Protein AF-A0A2H9TK31-F1 (afdb_monomer_lite)

Sequence (224 aa):
MESVCQNLHNPHINRIHFIESEARHVYNQLGPHCNVTLAQLGRKARFYSSRGLRSNVEWSDRLTAGSAFRFASRYLPGKTVILANLDIYFDATLRLLKSDQWLSVSAMYFLSRYESDERISIGTQCGPAYMGSHDSFVFVPPLPRALVERTNQLALGMPGMENRMIHDFRRAGIRILNPCKSIRSWHSHRSGVRHLVLPLANTNNQSGIVRPSKLIRNPTADDY

pLDDT: mean 85.3, std 13.17, range [49.12, 98.12]

Foldseek 3Di:
DVQVLQLLPQPLQQAEEAAEQCQVVVLVPCCVVSVHDNVSCVRHYHYHHCPVLAFPAPPDRFHWPLSVLVVCQVPPAQDWDKQFDPQKHWDNLSVVVVLAPQAALQEKEQEWAAEPDPVDPCRTCLDPPNDQDGRMMIHHDDHPNVLSVVRSNGGRPAAQSSFLSQLVSVVVNRHYEHQCVRTHMYGYPVPPDDDDHHHHDCPPVSGHDHHNDHRDNDDDPVND

Secondary structure (DSSP, 8-state):
-HHHHHHHH-TT---EEEEETTHHHHHHHHHHHHT--HHHHHHHEEEEEGGGS--S-TT--SPBHHHHHHHHHHH-TTS-EEEE-TTEEE-GGGGGGGG-SS-BTTEEEEEPEEE--TT-S--BSSSTT--S---EEEE-SPPPHHHHHHTTT-BTT-TTHHHHHHHHHHHTT-EEE--TTTS-EEE-TT--PPPP-PPPSS-TT--------PPPSS--GGG-

Radius of gyration: 16.98 Å; chains: 1; bounding box: 41×45×46 Å

Structure (mmCIF, N/CA/C/O backbone):
data_AF-A0A2H9TK31-F1
#
_entry.id   AF-A0A2H9TK31-F1
#
loop_
_atom_site.group_PDB
_atom_site.id
_atom_site.type_symbol
_atom_site.label_atom_id
_atom_site.label_alt_id
_atom_site.label_comp_id
_atom_site.label_asym_id
_atom_site.label_entity_id
_atom_site.label_seq_id
_atom_site.pdbx_PDB_ins_code
_atom_site.Cartn_x
_atom_site.Cartn_y
_atom_site.Cartn_z
_atom_site.occupancy
_atom_site.B_iso_or_equiv
_atom_site.auth_seq_id
_atom_site.auth_comp_id
_atom_site.auth_asym_id
_atom_site.auth_atom_id
_atom_site.pdbx_PDB_model_num
ATOM 1 N N . MET A 1 1 ? 12.929 5.064 -10.114 1.00 76.81 1 MET A N 1
ATOM 2 C CA . MET A 1 1 ? 12.382 4.257 -11.229 1.00 76.81 1 MET A CA 1
ATOM 3 C C . MET A 1 1 ? 12.620 2.763 -11.035 1.00 76.81 1 MET A C 1
ATOM 5 O O . MET A 1 1 ? 11.715 1.996 -11.327 1.00 76.81 1 MET A O 1
ATOM 9 N N . GLU A 1 2 ? 13.760 2.336 -10.484 1.00 84.62 2 GLU A N 1
ATOM 10 C CA . GLU A 1 2 ? 14.053 0.916 -10.211 1.00 84.62 2 GLU A CA 1
ATOM 11 C C . GLU A 1 2 ? 12.947 0.180 -9.430 1.00 84.62 2 GLU A C 1
ATOM 13 O O . GLU A 1 2 ? 12.459 -0.849 -9.897 1.00 84.62 2 GLU A O 1
ATOM 18 N N . SER A 1 3 ? 12.458 0.742 -8.318 1.00 89.75 3 SER A N 1
ATOM 19 C CA . SER A 1 3 ? 11.357 0.151 -7.536 1.00 89.75 3 SER A CA 1
ATOM 20 C C . SER A 1 3 ? 10.078 -0.054 -8.355 1.00 89.75 3 SER A C 1
ATOM 22 O O . SER A 1 3 ? 9.402 -1.080 -8.250 1.00 89.75 3 SER A O 1
ATOM 24 N N . VAL A 1 4 ? 9.770 0.890 -9.247 1.00 90.06 4 VAL A N 1
ATOM 25 C CA . VAL A 1 4 ? 8.636 0.772 -10.168 1.00 90.06 4 VAL A CA 1
ATOM 26 C C . VAL A 1 4 ? 8.847 -0.388 -11.140 1.00 90.06 4 VAL A C 1
ATOM 28 O O . VAL A 1 4 ? 7.922 -1.173 -11.355 1.00 90.06 4 VAL A O 1
ATOM 31 N N . CYS A 1 5 ? 10.055 -0.546 -11.686 1.00 91.62 5 CYS A N 1
ATOM 32 C CA . CYS A 1 5 ? 10.379 -1.672 -12.557 1.00 91.62 5 CYS A CA 1
ATOM 33 C C . CYS A 1 5 ? 10.245 -3.014 -11.831 1.00 91.62 5 CYS A C 1
ATOM 35 O O . CYS A 1 5 ? 9.654 -3.940 -12.384 1.00 91.62 5 CYS A O 1
ATOM 37 N N . GLN A 1 6 ? 10.708 -3.118 -10.583 1.00 93.88 6 GLN A N 1
ATOM 38 C CA . GLN A 1 6 ? 10.533 -4.326 -9.766 1.00 93.88 6 GLN A CA 1
ATOM 39 C C . GLN A 1 6 ? 9.044 -4.681 -9.611 1.00 93.88 6 GLN A C 1
ATOM 41 O O . GLN A 1 6 ? 8.621 -5.805 -9.895 1.00 93.88 6 GLN A O 1
ATOM 46 N N . ASN A 1 7 ? 8.203 -3.697 -9.279 1.00 95.19 7 ASN A N 1
ATOM 47 C CA . ASN A 1 7 ? 6.757 -3.902 -9.162 1.00 95.19 7 ASN A CA 1
ATOM 48 C C . ASN A 1 7 ? 6.092 -4.261 -10.508 1.00 95.19 7 ASN A C 1
ATOM 50 O O . ASN A 1 7 ? 5.172 -5.086 -10.553 1.00 95.19 7 ASN A O 1
ATOM 54 N N . LEU A 1 8 ? 6.569 -3.702 -11.627 1.00 94.38 8 LEU A N 1
ATOM 55 C CA . LEU A 1 8 ? 6.114 -4.061 -12.975 1.00 94.38 8 LEU A CA 1
ATOM 56 C C . LEU A 1 8 ? 6.471 -5.502 -13.364 1.00 94.38 8 LEU A C 1
ATOM 58 O O . LEU A 1 8 ? 5.754 -6.092 -14.171 1.00 94.38 8 LEU A O 1
ATOM 62 N N . HIS A 1 9 ? 7.471 -6.133 -12.752 1.00 94.56 9 HIS A N 1
ATOM 63 C CA . HIS A 1 9 ? 7.774 -7.554 -12.979 1.00 94.56 9 HIS A CA 1
ATOM 64 C C . HIS A 1 9 ? 7.156 -8.482 -11.935 1.00 94.56 9 HIS A C 1
ATOM 66 O O . HIS A 1 9 ? 6.926 -9.651 -12.232 1.00 94.56 9 HIS A O 1
ATOM 72 N N . ASN A 1 10 ? 6.787 -7.976 -10.754 1.00 96.12 10 ASN A N 1
ATOM 73 C CA . ASN A 1 10 ? 6.252 -8.811 -9.680 1.00 96.12 10 ASN A CA 1
ATOM 74 C C . ASN A 1 10 ? 4.945 -9.529 -10.110 1.00 96.12 10 ASN A C 1
ATOM 76 O O . ASN A 1 10 ? 3.946 -8.852 -10.389 1.00 96.12 10 ASN A O 1
ATOM 80 N N . PRO A 1 11 ? 4.902 -10.876 -10.162 1.00 96.00 11 PRO A N 1
ATOM 81 C CA . PRO A 1 11 ? 3.741 -11.636 -10.644 1.00 96.00 11 PRO A CA 1
ATOM 82 C C . PRO A 1 11 ? 2.560 -11.635 -9.661 1.00 96.00 11 PRO A C 1
ATOM 84 O O . PRO A 1 11 ? 1.465 -12.095 -9.988 1.00 96.00 11 PRO A O 1
ATOM 87 N N . HIS A 1 12 ? 2.763 -11.132 -8.444 1.00 96.56 12 HIS A N 1
ATOM 88 C CA . HIS A 1 12 ? 1.728 -10.991 -7.425 1.00 96.56 12 HIS A CA 1
ATOM 89 C C . HIS A 1 12 ? 1.063 -9.608 -7.443 1.00 96.56 12 HIS A C 1
ATOM 91 O O . HIS A 1 12 ? 0.121 -9.390 -6.687 1.00 96.56 12 HIS A O 1
ATOM 97 N N . ILE A 1 13 ? 1.504 -8.705 -8.327 1.00 96.56 13 ILE A N 1
ATOM 98 C CA . ILE A 1 13 ? 0.859 -7.415 -8.585 1.00 96.56 13 ILE A CA 1
ATOM 99 C C . ILE A 1 13 ? 0.089 -7.505 -9.902 1.00 96.56 13 ILE A C 1
ATOM 101 O O . ILE A 1 13 ? 0.674 -7.563 -10.984 1.00 96.56 13 ILE A O 1
ATOM 105 N N . ASN A 1 14 ? -1.241 -7.484 -9.815 1.00 95.69 14 ASN A N 1
ATOM 106 C CA . ASN A 1 14 ? -2.110 -7.541 -10.991 1.00 95.69 14 ASN A CA 1
ATOM 107 C C . ASN A 1 14 ? -2.075 -6.238 -11.798 1.00 95.69 14 ASN A C 1
ATOM 109 O O . ASN A 1 14 ? -2.091 -6.270 -13.030 1.00 95.69 14 ASN A O 1
ATOM 113 N N . ARG A 1 15 ? -2.077 -5.089 -11.111 1.00 96.06 15 ARG A N 1
ATOM 114 C CA . ARG A 1 15 ? -2.129 -3.767 -11.737 1.00 96.06 15 ARG A CA 1
ATOM 115 C C . ARG A 1 15 ? -1.550 -2.687 -10.825 1.00 96.06 15 ARG A C 1
ATOM 117 O O . ARG A 1 15 ? -1.751 -2.732 -9.618 1.00 96.06 15 ARG A O 1
ATOM 124 N N . ILE A 1 16 ? -0.882 -1.707 -11.423 1.00 95.06 16 ILE A N 1
ATOM 125 C CA . ILE A 1 16 ? -0.344 -0.502 -10.792 1.00 95.06 16 ILE A CA 1
ATOM 126 C C . ILE A 1 16 ? -1.134 0.700 -11.311 1.00 95.06 16 ILE A C 1
ATOM 128 O O . ILE A 1 16 ? -1.350 0.845 -12.516 1.00 95.06 16 ILE A O 1
ATOM 132 N N . HIS A 1 17 ? -1.579 1.557 -10.400 1.00 93.81 17 HIS A N 1
ATOM 133 C CA . HIS A 1 17 ? -2.290 2.788 -10.723 1.00 93.81 17 HIS A CA 1
ATOM 134 C C . HIS A 1 17 ? -1.390 3.967 -10.348 1.00 93.81 17 HIS A C 1
ATOM 136 O O . HIS A 1 17 ? -1.226 4.265 -9.171 1.00 93.81 17 HIS A O 1
ATOM 142 N N . PHE A 1 18 ? -0.790 4.615 -11.345 1.00 89.38 18 PHE A N 1
ATOM 143 C CA . PHE A 1 18 ? -0.006 5.831 -11.155 1.00 89.38 18 PHE A CA 1
ATOM 144 C C . PHE A 1 18 ? -0.953 7.023 -11.092 1.00 89.38 18 PHE A C 1
ATOM 146 O O . PHE A 1 18 ? -1.708 7.263 -12.037 1.00 89.38 18 PHE A O 1
ATOM 153 N N . ILE A 1 19 ? -0.921 7.754 -9.982 1.00 86.50 19 ILE A N 1
ATOM 154 C CA . ILE A 1 19 ? -1.745 8.940 -9.755 1.00 86.50 19 ILE A CA 1
ATOM 155 C C . ILE A 1 19 ? -0.792 10.124 -9.618 1.00 86.50 19 ILE A C 1
ATOM 157 O O . ILE A 1 19 ? -0.299 10.403 -8.533 1.00 86.50 19 ILE A O 1
ATOM 161 N N . GLU A 1 20 ? -0.512 10.789 -10.734 1.00 74.75 20 GLU A N 1
ATOM 162 C CA . GLU A 1 20 ? 0.535 11.811 -10.830 1.00 74.75 20 GLU A CA 1
ATOM 163 C C . GLU A 1 20 ? 0.055 13.019 -11.629 1.00 74.75 20 GLU A C 1
ATOM 165 O O . GLU A 1 20 ? -0.832 12.907 -12.477 1.00 74.75 20 GLU A O 1
ATOM 170 N N . SER A 1 21 ? 0.641 14.191 -11.390 1.00 62.94 21 SER A N 1
ATOM 171 C CA . SER A 1 21 ? 0.293 15.403 -12.147 1.00 62.94 21 SER A CA 1
ATOM 172 C C . SER A 1 21 ? 0.637 15.258 -13.635 1.00 62.94 21 SER A C 1
ATOM 174 O O . SER A 1 21 ? -0.172 15.643 -14.480 1.00 62.94 21 SER A O 1
ATOM 176 N N . GLU A 1 22 ? 1.770 14.613 -13.937 1.00 67.75 22 GLU A N 1
ATOM 177 C CA . GLU A 1 22 ? 2.346 14.443 -15.280 1.00 67.75 22 GLU A CA 1
ATOM 178 C C . GLU A 1 22 ? 2.430 12.964 -15.706 1.00 67.75 22 GLU A C 1
ATOM 180 O O . GLU A 1 22 ? 3.448 12.462 -16.186 1.00 67.75 22 GLU A O 1
ATOM 185 N N . ALA A 1 23 ? 1.329 12.229 -15.539 1.00 66.12 23 ALA A N 1
ATOM 186 C CA . ALA A 1 23 ? 1.297 10.775 -15.717 1.00 66.12 23 ALA A CA 1
ATOM 187 C C . ALA A 1 23 ? 1.731 10.282 -17.125 1.00 66.12 23 ALA A C 1
ATOM 189 O O . ALA A 1 23 ? 2.256 9.176 -17.260 1.00 66.12 23 ALA A O 1
ATOM 190 N N . ARG A 1 24 ? 1.576 11.105 -18.177 1.00 67.56 24 ARG A N 1
ATOM 191 C CA . ARG A 1 24 ? 2.056 10.791 -19.542 1.00 67.56 24 ARG A CA 1
ATOM 192 C C . ARG A 1 24 ? 3.583 10.757 -19.649 1.00 67.56 24 ARG A C 1
ATOM 194 O O . ARG A 1 24 ? 4.112 9.937 -20.394 1.00 67.56 24 ARG A O 1
ATOM 201 N N . HIS A 1 25 ? 4.285 11.616 -18.911 1.00 70.44 25 HIS A N 1
ATOM 202 C CA . HIS A 1 25 ? 5.746 11.662 -18.931 1.00 70.44 25 HIS A CA 1
ATOM 203 C C . HIS A 1 25 ? 6.342 10.375 -18.347 1.00 70.44 25 HIS A C 1
ATOM 205 O O . HIS A 1 25 ? 7.218 9.758 -18.950 1.00 70.44 25 HIS A O 1
ATOM 211 N N . VAL A 1 26 ? 5.776 9.914 -17.226 1.00 70.50 26 VAL A N 1
ATOM 212 C CA . VAL A 1 26 ? 6.168 8.662 -16.565 1.00 70.50 26 VAL A CA 1
ATOM 213 C C . VAL A 1 26 ? 5.943 7.459 -17.489 1.00 70.50 26 VAL A C 1
ATOM 215 O O . VAL A 1 26 ? 6.827 6.616 -17.625 1.00 70.50 26 VAL A O 1
ATOM 218 N N . TYR A 1 27 ? 4.800 7.396 -18.183 1.00 72.94 27 TYR A N 1
ATOM 219 C CA . TYR A 1 27 ? 4.480 6.302 -19.111 1.00 72.94 27 TYR A CA 1
ATOM 220 C C . TYR A 1 27 ? 5.548 6.102 -20.196 1.00 72.94 27 TYR A C 1
ATOM 222 O O . TYR A 1 27 ? 6.001 4.978 -20.414 1.00 72.94 27 TYR A O 1
ATOM 230 N N . ASN A 1 28 ? 5.982 7.190 -20.838 1.00 75.38 28 ASN A N 1
ATOM 231 C CA . ASN A 1 28 ? 6.927 7.125 -21.955 1.00 75.38 28 ASN A CA 1
ATOM 232 C C . ASN A 1 28 ? 8.337 6.696 -21.524 1.00 75.38 28 ASN A C 1
ATOM 234 O O . ASN A 1 28 ? 9.065 6.104 -22.316 1.00 75.38 28 ASN A O 1
ATOM 238 N N . GLN A 1 29 ? 8.719 6.962 -20.274 1.00 79.38 29 GLN A N 1
ATOM 239 C CA . GLN A 1 29 ? 10.034 6.590 -19.748 1.00 79.38 29 GLN A CA 1
ATOM 240 C C . GLN A 1 29 ? 10.074 5.168 -19.181 1.00 79.38 29 GLN A C 1
ATOM 242 O O . GLN A 1 29 ? 11.122 4.525 -19.217 1.00 79.38 29 GLN A O 1
ATOM 247 N N . LEU A 1 30 ? 8.949 4.656 -18.669 1.00 82.31 30 LEU A N 1
ATOM 248 C CA . LEU A 1 30 ? 8.914 3.356 -17.994 1.00 82.31 30 LEU A CA 1
ATOM 249 C C . LEU A 1 30 ? 9.192 2.174 -18.924 1.00 82.31 30 LEU A C 1
ATOM 251 O O . LEU A 1 30 ? 9.879 1.248 -18.507 1.00 82.31 30 LEU A O 1
ATOM 255 N N . GLY A 1 31 ? 8.675 2.186 -20.156 1.00 81.56 31 GLY A N 1
ATOM 256 C CA . GLY A 1 31 ? 8.853 1.073 -21.098 1.00 81.56 31 GLY A CA 1
ATOM 257 C C . GLY A 1 31 ? 10.331 0.741 -21.348 1.00 81.56 31 GLY A C 1
ATOM 258 O O . GLY A 1 31 ? 10.775 -0.345 -20.967 1.00 81.56 31 GLY A O 1
ATOM 259 N N . PRO A 1 32 ? 11.112 1.688 -21.906 1.00 81.69 32 PRO A N 1
ATOM 260 C CA . PRO A 1 32 ? 12.542 1.497 -22.144 1.00 81.69 32 PRO A CA 1
ATOM 261 C C . PRO A 1 32 ? 13.334 1.235 -20.859 1.00 81.69 32 PRO A C 1
ATOM 263 O O . PRO A 1 32 ? 14.190 0.358 -20.836 1.00 81.69 32 PRO A O 1
ATOM 266 N N . HIS A 1 33 ? 13.032 1.958 -19.775 1.00 86.12 33 HIS A N 1
ATOM 267 C CA . HIS A 1 33 ? 13.807 1.860 -18.536 1.00 86.12 33 HIS A CA 1
ATOM 268 C C . HIS A 1 33 ? 13.593 0.537 -17.794 1.00 86.12 33 HIS A C 1
ATOM 270 O O . HIS A 1 33 ? 14.521 0.001 -17.198 1.00 86.12 33 HIS A O 1
ATOM 276 N N . CYS A 1 34 ? 12.374 0.000 -17.834 1.00 88.69 34 CYS A N 1
ATOM 277 C CA . CYS A 1 34 ? 12.040 -1.256 -17.179 1.00 88.69 34 CYS A CA 1
ATOM 278 C C . CYS A 1 34 ? 12.131 -2.461 -18.117 1.00 88.69 34 CYS A C 1
ATOM 280 O O . CYS A 1 34 ? 11.780 -3.551 -17.692 1.00 88.69 34 CYS A O 1
ATOM 282 N N . ASN A 1 35 ? 12.558 -2.301 -19.373 1.00 90.75 35 ASN A N 1
ATOM 283 C CA . ASN A 1 35 ? 12.558 -3.385 -20.359 1.00 90.75 35 ASN A CA 1
ATOM 284 C C . ASN A 1 35 ? 11.178 -4.076 -20.490 1.00 90.75 35 ASN A C 1
ATOM 286 O O . ASN A 1 35 ? 11.070 -5.301 -20.548 1.00 90.75 35 ASN A O 1
ATOM 290 N N . VAL A 1 36 ? 10.101 -3.280 -20.505 1.00 88.81 36 VAL A N 1
ATOM 291 C CA . VAL A 1 36 ? 8.727 -3.763 -20.716 1.00 88.81 36 VAL A CA 1
ATOM 292 C C . VAL A 1 36 ? 8.153 -3.178 -22.000 1.00 88.81 36 VAL A C 1
ATOM 294 O O . VAL A 1 36 ? 8.257 -1.982 -22.269 1.00 88.81 36 VAL A O 1
ATOM 297 N N . THR A 1 37 ? 7.491 -4.013 -22.797 1.00 89.00 37 THR A N 1
ATOM 298 C CA . THR A 1 37 ? 6.786 -3.550 -24.000 1.00 89.00 37 THR A CA 1
ATOM 299 C C . THR A 1 37 ? 5.612 -2.641 -23.629 1.00 89.00 37 THR A C 1
ATOM 301 O O . THR A 1 37 ? 4.999 -2.796 -22.569 1.00 89.00 37 THR A O 1
ATOM 304 N N . LEU A 1 38 ? 5.212 -1.745 -24.539 1.00 85.38 38 LEU A N 1
ATOM 305 C CA . LEU A 1 38 ? 4.012 -0.916 -24.352 1.00 85.38 38 LEU A CA 1
ATOM 306 C C . LEU A 1 38 ? 2.752 -1.763 -24.116 1.00 85.38 38 LEU A C 1
ATOM 308 O O . LEU A 1 38 ? 1.895 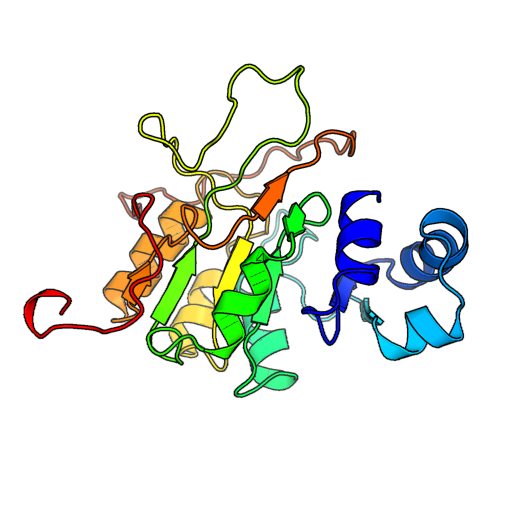-1.382 -23.325 1.00 85.38 38 LEU A O 1
ATOM 312 N N . ALA A 1 39 ? 2.655 -2.947 -24.730 1.00 87.56 39 ALA A N 1
ATOM 313 C CA . ALA A 1 39 ? 1.551 -3.878 -24.506 1.00 87.56 39 ALA A CA 1
ATOM 314 C C . ALA A 1 39 ? 1.571 -4.501 -23.095 1.00 87.56 39 ALA A C 1
ATOM 316 O O . ALA A 1 39 ? 0.524 -4.670 -22.466 1.00 87.56 39 ALA A O 1
ATOM 317 N N . GLN A 1 40 ? 2.745 -4.850 -22.557 1.00 88.25 40 GLN A N 1
ATOM 318 C CA . GLN A 1 40 ? 2.876 -5.300 -21.163 1.00 88.25 40 GLN A CA 1
ATOM 319 C C . GLN A 1 40 ? 2.548 -4.166 -20.187 1.00 88.25 40 GLN A C 1
ATOM 321 O O . GLN A 1 40 ? 1.740 -4.361 -19.274 1.00 88.25 40 GLN A O 1
ATOM 326 N N . LEU A 1 41 ? 3.089 -2.969 -20.426 1.00 89.38 41 LEU A N 1
ATOM 327 C CA . LEU A 1 41 ? 2.812 -1.782 -19.622 1.00 89.38 41 LEU A CA 1
ATOM 328 C C . LEU A 1 41 ? 1.316 -1.435 -19.652 1.00 89.38 41 LEU A C 1
ATOM 330 O O . LEU A 1 41 ? 0.703 -1.257 -18.606 1.00 89.38 41 LEU A O 1
ATOM 334 N N . GLY A 1 42 ? 0.686 -1.465 -20.826 1.00 88.12 42 GLY A N 1
ATOM 335 C CA . GLY A 1 42 ? -0.747 -1.246 -21.018 1.00 88.12 42 GLY A CA 1
ATOM 336 C C . GLY A 1 42 ? -1.649 -2.324 -20.406 1.00 88.12 42 GLY A C 1
ATOM 337 O O . GLY A 1 42 ? -2.841 -2.086 -20.221 1.00 88.12 42 GLY A O 1
ATOM 338 N N . ARG A 1 43 ? -1.133 -3.495 -20.020 1.00 90.56 43 ARG A N 1
ATOM 339 C CA . ARG A 1 43 ? -1.892 -4.484 -19.228 1.00 90.56 43 ARG A CA 1
ATOM 340 C C . ARG A 1 43 ? -1.752 -4.248 -17.727 1.00 90.56 43 ARG A C 1
ATOM 342 O O . ARG A 1 43 ? -2.736 -4.383 -16.992 1.00 90.56 43 ARG A O 1
ATOM 349 N N . LYS A 1 44 ? -0.549 -3.871 -17.290 1.00 93.31 44 LYS A N 1
ATOM 350 C CA . LYS A 1 44 ? -0.173 -3.821 -15.875 1.00 93.31 44 LYS A CA 1
ATOM 351 C C . LYS A 1 44 ? -0.252 -2.434 -15.246 1.00 93.31 44 LYS A C 1
ATOM 353 O O . LYS A 1 44 ? -0.345 -2.352 -14.032 1.00 93.31 44 LYS A O 1
ATOM 358 N N . ALA A 1 45 ? -0.269 -1.356 -16.019 1.00 92.69 45 ALA A N 1
ATOM 359 C CA . ALA A 1 45 ? -0.255 0.005 -15.501 1.00 92.69 45 ALA A CA 1
ATOM 360 C C . ALA A 1 45 ? -1.419 0.849 -16.033 1.00 92.69 45 ALA A C 1
ATOM 362 O O . ALA A 1 45 ? -1.841 0.734 -17.186 1.00 92.69 45 ALA A O 1
ATOM 363 N N . ARG A 1 46 ? -1.956 1.718 -15.180 1.00 91.12 46 ARG A N 1
ATOM 364 C CA . ARG A 1 46 ? -2.921 2.763 -15.533 1.00 91.12 46 ARG A CA 1
ATOM 365 C C . ARG A 1 46 ? -2.428 4.090 -14.976 1.00 91.12 46 ARG A C 1
ATOM 367 O O . ARG A 1 46 ? -1.864 4.122 -13.889 1.00 91.12 46 ARG A O 1
ATOM 374 N N . PHE A 1 47 ? -2.648 5.157 -15.729 1.00 87.62 47 PHE A N 1
ATOM 375 C CA . PHE A 1 47 ? -2.108 6.482 -15.454 1.00 87.62 47 PHE A CA 1
ATOM 376 C C . PHE A 1 47 ? -3.268 7.454 -15.307 1.00 87.62 47 PHE A C 1
ATOM 378 O O . PHE A 1 47 ? -4.127 7.533 -16.185 1.00 87.62 47 PHE A O 1
ATOM 385 N N . TYR A 1 48 ? -3.296 8.171 -14.192 1.00 84.50 48 TYR A N 1
ATOM 386 C CA . TYR A 1 48 ? -4.346 9.114 -13.843 1.00 84.50 48 TYR A CA 1
ATOM 387 C C . TYR A 1 48 ? -3.711 10.448 -13.494 1.00 84.50 48 TYR A C 1
ATOM 389 O O . TYR A 1 48 ? -2.702 10.492 -12.792 1.00 84.50 48 TYR A O 1
ATOM 397 N N . SER A 1 49 ? -4.324 11.532 -13.967 1.00 78.12 49 SER A N 1
ATOM 398 C CA . SER A 1 49 ? -3.923 12.865 -13.537 1.00 78.12 49 SER A CA 1
ATOM 399 C C . SER A 1 49 ? -4.384 13.108 -12.103 1.00 78.12 49 SER A C 1
ATOM 401 O O . SER A 1 49 ? -5.561 12.920 -11.787 1.00 78.12 49 SER A O 1
ATOM 403 N N . SER A 1 50 ? -3.484 13.588 -11.248 1.00 72.06 50 SER A N 1
ATOM 404 C CA . SER A 1 50 ? -3.837 14.020 -9.893 1.00 72.06 50 SER A CA 1
ATOM 405 C C . SER A 1 50 ? -4.608 15.348 -9.860 1.00 72.06 50 SER A C 1
ATOM 407 O O . SER A 1 50 ? -5.150 15.694 -8.813 1.00 72.06 50 SER A O 1
ATOM 409 N N . ARG A 1 51 ? -4.725 16.080 -10.986 1.00 65.31 51 ARG A N 1
ATOM 410 C CA . ARG A 1 51 ? -5.343 17.424 -11.057 1.00 65.31 51 ARG A CA 1
ATOM 411 C C . ARG A 1 51 ? -6.812 17.477 -10.588 1.00 65.31 51 ARG A C 1
ATOM 413 O O . ARG A 1 51 ? -7.251 18.539 -10.175 1.00 65.31 51 ARG A O 1
ATOM 420 N N . GLY A 1 52 ? -7.539 16.351 -10.567 1.00 57.56 52 GLY A N 1
ATOM 421 C CA . GLY A 1 52 ? -8.908 16.237 -10.019 1.00 57.56 52 GLY A CA 1
ATOM 422 C C . GLY A 1 52 ? -9.024 15.505 -8.670 1.00 57.56 52 GLY A C 1
ATOM 423 O O . GLY A 1 52 ? -10.128 15.254 -8.197 1.00 57.56 52 GLY A O 1
ATOM 424 N N . LEU A 1 53 ? -7.895 15.120 -8.071 1.00 57.78 53 LEU A N 1
ATOM 425 C CA . LEU A 1 53 ? -7.792 14.407 -6.790 1.00 57.78 53 LEU A CA 1
ATOM 426 C C . LEU A 1 53 ? -7.036 15.251 -5.750 1.00 57.78 53 LEU A C 1
ATOM 428 O O . LEU A 1 53 ? -6.486 14.713 -4.789 1.00 57.78 53 LEU A O 1
ATOM 432 N N . ARG A 1 54 ? -6.940 16.566 -5.966 1.00 56.56 54 ARG A N 1
ATOM 433 C CA . ARG A 1 54 ? -6.119 17.457 -5.145 1.00 56.56 54 ARG A CA 1
ATOM 434 C C . ARG A 1 54 ? -6.702 17.653 -3.748 1.00 56.56 54 ARG A C 1
ATOM 436 O O . ARG A 1 54 ? -7.905 17.531 -3.520 1.00 56.56 54 ARG A O 1
ATOM 443 N N . SER A 1 55 ? -5.785 17.898 -2.823 1.00 52.12 55 SER A N 1
ATOM 444 C CA . SER A 1 55 ? -6.048 18.247 -1.436 1.00 52.12 55 SER A CA 1
ATOM 445 C C . SER A 1 55 ? -6.821 19.575 -1.355 1.00 52.12 55 SER A C 1
ATOM 447 O O . SER A 1 55 ? -6.670 20.430 -2.223 1.00 52.12 55 SER A O 1
ATOM 449 N N . ASN A 1 56 ? -7.589 19.786 -0.284 1.00 50.97 56 ASN A N 1
ATOM 450 C CA . ASN A 1 56 ? -7.967 21.144 0.146 1.00 50.97 56 ASN A CA 1
ATOM 451 C C . ASN A 1 56 ? -6.847 21.766 1.013 1.00 50.97 56 ASN A C 1
ATOM 453 O O . ASN A 1 56 ? -7.120 22.595 1.874 1.00 50.97 56 ASN A O 1
ATOM 457 N N . VAL A 1 57 ? -5.600 21.294 0.887 1.00 53.88 57 VAL A N 1
ATOM 458 C CA . VAL A 1 57 ? -4.476 21.726 1.723 1.00 53.88 57 VAL A CA 1
ATOM 459 C C . VAL A 1 57 ? -3.730 22.819 0.969 1.00 53.88 57 VAL A C 1
ATOM 461 O O . VAL A 1 57 ? -3.086 22.547 -0.040 1.00 53.88 57 VAL A O 1
ATOM 464 N N . GLU A 1 58 ? -3.799 24.046 1.487 1.00 52.59 58 GLU A N 1
ATOM 465 C CA . GLU A 1 58 ? -3.274 25.278 0.864 1.00 52.59 58 GLU A CA 1
ATOM 466 C C . GLU A 1 58 ? -1.785 25.222 0.478 1.00 52.59 58 GLU A C 1
ATOM 468 O O . GLU A 1 58 ? -1.326 25.984 -0.367 1.00 52.59 58 GLU A O 1
ATOM 473 N N . TRP A 1 59 ? -1.025 24.298 1.066 1.00 56.53 59 TRP A N 1
ATOM 474 C CA . TRP A 1 59 ? 0.437 24.279 1.013 1.00 56.53 59 TRP A CA 1
ATOM 475 C C . TRP A 1 59 ? 1.021 23.182 0.107 1.00 56.53 59 TRP A C 1
ATOM 477 O O . TRP A 1 59 ? 2.243 23.037 0.049 1.00 56.53 59 TRP A O 1
ATOM 487 N N . SER A 1 60 ? 0.199 22.354 -0.566 1.00 60.50 60 SER A N 1
ATOM 488 C CA . SER A 1 60 ? 0.740 21.262 -1.390 1.00 60.50 60 SER A CA 1
ATOM 489 C C . SER A 1 60 ? -0.162 20.741 -2.514 1.00 60.50 60 SER A C 1
ATOM 491 O O . SER A 1 60 ? -1.279 20.277 -2.287 1.00 60.50 60 SER A O 1
ATOM 493 N N . ASP A 1 61 ? 0.434 20.642 -3.707 1.00 68.88 61 ASP A N 1
ATOM 494 C CA . ASP A 1 61 ? -0.092 19.926 -4.880 1.00 68.88 61 ASP A CA 1
ATOM 495 C C . ASP A 1 61 ? 0.054 18.392 -4.791 1.00 68.88 61 ASP A C 1
ATOM 497 O O . ASP A 1 61 ? -0.285 17.671 -5.737 1.00 68.88 61 ASP A O 1
ATOM 501 N N . ARG A 1 62 ? 0.584 17.870 -3.676 1.00 79.38 62 ARG A N 1
ATOM 502 C CA . ARG A 1 62 ? 0.776 16.431 -3.468 1.00 79.38 62 ARG A CA 1
ATOM 503 C C . ARG A 1 62 ? -0.554 15.695 -3.328 1.00 79.38 62 ARG A C 1
ATOM 505 O O . ARG A 1 62 ? -1.527 16.203 -2.771 1.00 79.38 62 ARG A O 1
ATOM 512 N N . LEU A 1 63 ? -0.558 14.442 -3.783 1.00 86.12 63 LEU A N 1
ATOM 513 C CA . LEU A 1 63 ? -1.639 13.505 -3.495 1.00 86.12 63 LEU A CA 1
ATOM 514 C C . LEU A 1 63 ? -1.776 13.336 -1.976 1.00 86.12 63 LEU A C 1
ATOM 516 O O . LEU A 1 63 ? -0.774 13.225 -1.268 1.00 86.12 63 LEU A O 1
ATOM 520 N N . THR A 1 64 ? -3.008 13.300 -1.477 1.00 90.31 64 THR A N 1
ATOM 521 C CA . THR A 1 64 ? -3.289 13.009 -0.065 1.00 90.31 64 THR A CA 1
ATOM 522 C C . THR A 1 64 ? -3.665 11.552 0.121 1.00 90.31 64 THR A C 1
ATOM 524 O O . THR A 1 64 ? -4.172 10.906 -0.803 1.00 90.31 64 THR A O 1
ATOM 527 N N . ALA A 1 65 ? -3.466 11.035 1.332 1.00 93.31 65 ALA A N 1
ATOM 528 C CA . ALA A 1 65 ? -3.937 9.706 1.693 1.00 93.31 65 ALA A CA 1
ATOM 529 C C . ALA A 1 65 ? -5.456 9.579 1.460 1.00 93.31 65 ALA A C 1
ATOM 531 O O . ALA A 1 65 ? -5.907 8.610 0.851 1.00 93.31 65 ALA A O 1
ATOM 532 N N . GLY A 1 66 ? -6.243 10.596 1.830 1.00 93.69 66 GLY A N 1
ATOM 533 C CA . GLY A 1 66 ? -7.691 10.625 1.597 1.00 93.69 66 GLY A CA 1
ATOM 534 C C . GLY A 1 66 ? -8.070 10.561 0.119 1.00 93.69 66 GLY A C 1
ATOM 535 O O . GLY A 1 66 ? -8.938 9.775 -0.264 1.00 93.69 66 GLY A O 1
ATOM 536 N N . SER A 1 67 ? -7.389 11.308 -0.748 1.00 91.94 67 SER A N 1
ATOM 537 C CA . SER A 1 67 ? -7.613 11.239 -2.195 1.00 91.94 67 SER A CA 1
ATOM 538 C C . SER A 1 67 ? -7.247 9.878 -2.784 1.00 91.94 67 SER A C 1
ATOM 540 O O . SER A 1 67 ? -7.995 9.350 -3.611 1.00 91.94 67 SER A O 1
ATOM 542 N N . ALA A 1 68 ? -6.150 9.268 -2.325 1.00 93.81 68 ALA A N 1
ATOM 543 C CA . ALA A 1 68 ? -5.765 7.918 -2.724 1.00 93.81 68 ALA A CA 1
ATOM 544 C C . ALA A 1 68 ? -6.799 6.868 -2.269 1.00 93.81 68 ALA A C 1
ATOM 546 O O . ALA A 1 68 ? -7.220 6.021 -3.061 1.00 93.81 68 ALA A O 1
ATOM 547 N N . PHE A 1 69 ? -7.288 6.953 -1.028 1.00 95.75 69 PHE A N 1
ATOM 548 C CA . PHE A 1 69 ? -8.333 6.062 -0.516 1.00 95.75 69 PHE A CA 1
ATOM 549 C C . PHE A 1 69 ? -9.674 6.259 -1.223 1.00 95.75 69 PHE A C 1
ATOM 551 O O . PHE A 1 69 ? -10.374 5.283 -1.503 1.00 95.75 69 PHE A O 1
ATOM 558 N N . ARG A 1 70 ? -10.030 7.499 -1.569 1.00 94.94 70 ARG A N 1
ATOM 559 C CA . ARG A 1 70 ? -11.227 7.816 -2.359 1.00 94.94 70 ARG A CA 1
ATOM 560 C C . ARG A 1 70 ? -11.133 7.229 -3.762 1.00 94.94 70 ARG A C 1
ATOM 562 O O . ARG A 1 70 ? -12.094 6.623 -4.234 1.00 94.94 70 ARG A O 1
ATOM 569 N N . PHE A 1 71 ? -9.975 7.362 -4.408 1.00 94.38 71 PHE A N 1
ATOM 570 C CA . PHE A 1 71 ? -9.701 6.725 -5.692 1.00 94.38 71 PHE A CA 1
ATOM 571 C C . PHE A 1 71 ? -9.882 5.203 -5.596 1.00 94.38 71 PHE A C 1
ATOM 573 O O . PHE A 1 71 ? -10.638 4.624 -6.377 1.00 94.38 71 PHE A O 1
ATOM 580 N N . ALA A 1 72 ? -9.257 4.561 -4.606 1.00 96.56 72 ALA A N 1
ATOM 581 C CA . ALA A 1 72 ? -9.362 3.118 -4.405 1.00 96.56 72 ALA A CA 1
ATOM 582 C C . ALA A 1 72 ? -10.810 2.675 -4.124 1.00 96.56 72 ALA A C 1
ATOM 584 O O . ALA A 1 72 ? -11.275 1.696 -4.698 1.00 96.56 72 ALA A O 1
ATOM 585 N N . SER A 1 73 ? -11.557 3.437 -3.322 1.00 95.88 73 SER A N 1
ATOM 586 C CA . SER A 1 73 ? -12.978 3.181 -3.038 1.00 95.88 73 SER A CA 1
ATOM 587 C C . SER A 1 73 ? -13.854 3.254 -4.285 1.00 95.88 73 SER A C 1
ATOM 589 O O . SER A 1 73 ? -14.786 2.468 -4.420 1.00 95.88 73 SER A O 1
ATOM 591 N N . ARG A 1 74 ? -13.542 4.159 -5.218 1.00 94.69 74 ARG A N 1
ATOM 592 C CA . ARG A 1 74 ? -14.301 4.319 -6.462 1.00 94.69 74 ARG A CA 1
ATOM 593 C C . ARG A 1 74 ? -13.968 3.260 -7.510 1.00 94.69 74 ARG A C 1
ATOM 595 O O . ARG A 1 74 ? -14.866 2.798 -8.204 1.00 94.69 74 ARG A O 1
ATOM 602 N N . TYR A 1 75 ? -12.690 2.922 -7.671 1.00 95.25 75 TYR A N 1
ATOM 603 C CA . TYR A 1 75 ? -12.226 2.143 -8.825 1.00 95.25 75 TYR A CA 1
ATOM 604 C C . TYR A 1 75 ? -11.763 0.725 -8.490 1.00 95.25 75 TYR A C 1
ATOM 606 O O . TYR A 1 75 ? -11.619 -0.088 -9.402 1.00 95.25 75 TYR A O 1
ATOM 614 N N . LEU A 1 76 ? -11.515 0.420 -7.215 1.00 97.00 76 LEU A N 1
ATOM 615 C CA . LEU A 1 76 ? -10.956 -0.853 -6.756 1.00 97.00 76 LEU A CA 1
ATOM 616 C C . LEU A 1 76 ? -11.763 -1.512 -5.611 1.00 97.00 76 LEU A C 1
ATOM 618 O O . LEU A 1 76 ? -11.140 -2.157 -4.765 1.00 97.00 76 LEU A O 1
ATOM 622 N N . PRO A 1 77 ? -13.110 -1.396 -5.539 1.00 97.38 77 PR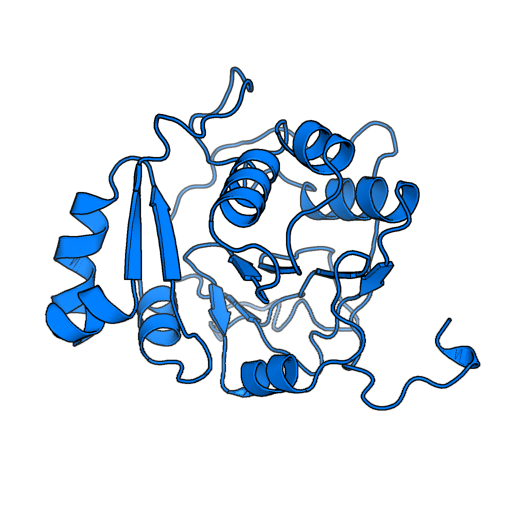O A N 1
ATOM 623 C CA . PRO A 1 77 ? -13.874 -1.941 -4.416 1.00 97.38 77 PRO A CA 1
ATOM 624 C C . PRO A 1 77 ? -13.682 -3.459 -4.279 1.00 97.38 77 PRO A C 1
ATOM 626 O O . PRO A 1 77 ? -13.666 -4.195 -5.271 1.00 97.38 77 PRO A O 1
ATOM 629 N N . GLY A 1 78 ? -13.508 -3.923 -3.039 1.00 96.31 78 GLY A N 1
ATOM 630 C CA . GLY A 1 78 ? -13.316 -5.335 -2.701 1.00 96.31 78 GLY A CA 1
ATOM 631 C C . GLY A 1 78 ? -11.979 -5.933 -3.153 1.00 96.31 78 GLY A C 1
ATOM 632 O O . GLY A 1 78 ? -11.806 -7.149 -3.096 1.00 96.31 78 GLY A O 1
ATOM 633 N N . LYS A 1 79 ? -11.034 -5.122 -3.644 1.00 96.88 79 LYS A N 1
ATOM 634 C CA . LYS A 1 79 ? -9.691 -5.583 -4.023 1.00 96.88 79 LYS A CA 1
ATOM 635 C C . LYS A 1 79 ? -8.704 -5.370 -2.882 1.00 96.88 79 LYS A C 1
ATOM 637 O O . LYS A 1 79 ? -8.793 -4.386 -2.162 1.00 96.88 79 LYS A O 1
ATOM 642 N N . THR A 1 80 ? -7.703 -6.237 -2.777 1.00 97.62 80 THR A N 1
ATOM 643 C CA . THR A 1 80 ? -6.509 -5.952 -1.975 1.00 97.62 80 THR A CA 1
ATOM 644 C C . THR A 1 80 ? -5.692 -4.874 -2.678 1.00 97.62 80 THR A C 1
ATOM 646 O O . THR A 1 80 ? -5.173 -5.097 -3.773 1.00 97.62 80 THR A O 1
ATOM 649 N N . VAL A 1 81 ? -5.610 -3.697 -2.066 1.00 98.12 81 VAL A N 1
ATOM 650 C CA . VAL A 1 81 ? -4.914 -2.523 -2.596 1.00 98.12 81 VAL A CA 1
ATOM 651 C C . VAL A 1 81 ? -3.703 -2.222 -1.731 1.00 98.12 81 VAL A C 1
ATOM 653 O O . VAL A 1 81 ? -3.747 -2.361 -0.512 1.00 98.12 81 VAL A O 1
ATOM 656 N N . ILE A 1 82 ? -2.626 -1.786 -2.380 1.00 97.88 82 ILE A N 1
ATOM 657 C CA . ILE A 1 82 ? -1.438 -1.268 -1.715 1.00 97.88 82 ILE A CA 1
ATOM 658 C C . ILE A 1 82 ? -1.242 0.171 -2.172 1.00 97.88 82 ILE A C 1
ATOM 660 O O . ILE A 1 82 ? -1.115 0.427 -3.370 1.00 97.88 82 ILE A O 1
ATOM 664 N N . LEU A 1 83 ? -1.231 1.101 -1.224 1.00 96.31 83 LEU A N 1
ATOM 665 C CA . LEU A 1 83 ? -0.765 2.466 -1.441 1.00 96.31 83 LEU A CA 1
ATOM 666 C C . LEU A 1 83 ? 0.697 2.523 -1.013 1.00 96.31 83 LEU A C 1
ATOM 668 O O . LEU A 1 83 ? 0.987 2.164 0.123 1.00 96.31 83 LEU A O 1
ATOM 672 N N . ALA A 1 84 ? 1.599 2.940 -1.899 1.00 93.50 84 ALA A N 1
ATOM 673 C CA . ALA A 1 84 ? 3.026 3.014 -1.607 1.00 93.50 84 ALA A CA 1
ATOM 674 C C . ALA A 1 84 ? 3.699 4.181 -2.337 1.00 93.50 84 ALA A C 1
ATOM 676 O O . ALA A 1 84 ? 3.234 4.594 -3.404 1.00 93.50 84 ALA A O 1
ATOM 677 N N . ASN A 1 85 ? 4.804 4.677 -1.777 1.00 87.12 85 ASN A N 1
ATOM 678 C CA . ASN A 1 85 ? 5.675 5.645 -2.446 1.00 87.12 85 ASN A CA 1
ATOM 679 C C . ASN A 1 85 ? 6.369 5.015 -3.675 1.00 87.12 85 ASN A C 1
ATOM 681 O O . ASN A 1 85 ? 6.519 3.796 -3.771 1.00 87.12 85 ASN A O 1
ATOM 685 N N . LEU A 1 86 ? 6.797 5.842 -4.638 1.00 87.06 86 LEU A N 1
ATOM 686 C CA . LEU A 1 86 ? 7.391 5.374 -5.907 1.00 87.06 86 LEU A CA 1
ATOM 687 C C . LEU A 1 86 ? 8.776 4.719 -5.761 1.00 87.06 86 LEU A C 1
ATOM 689 O O . LEU A 1 86 ? 9.254 4.068 -6.692 1.00 87.06 86 LEU A O 1
ATOM 693 N N . ASP A 1 87 ? 9.426 4.908 -4.620 1.00 87.94 87 ASP A N 1
ATOM 694 C CA . ASP A 1 87 ? 10.694 4.294 -4.225 1.00 87.94 87 ASP A CA 1
ATOM 695 C C . ASP A 1 87 ? 10.508 2.964 -3.475 1.00 87.94 87 ASP A C 1
ATOM 697 O O . ASP A 1 87 ? 11.499 2.286 -3.192 1.00 87.94 87 ASP A O 1
ATOM 701 N N . ILE A 1 88 ? 9.265 2.520 -3.254 1.00 92.50 88 ILE A N 1
ATOM 702 C CA . ILE A 1 88 ? 8.947 1.238 -2.620 1.00 92.50 88 ILE A CA 1
ATOM 703 C C . ILE A 1 88 ? 8.693 0.139 -3.651 1.00 92.50 88 ILE A C 1
ATOM 705 O O . ILE A 1 88 ? 7.918 0.303 -4.599 1.00 92.50 88 ILE A O 1
ATOM 709 N N . TYR A 1 89 ? 9.293 -1.030 -3.433 1.00 95.38 89 TYR A N 1
ATOM 710 C CA . TYR A 1 89 ? 8.948 -2.258 -4.146 1.00 95.38 89 TYR A CA 1
ATOM 711 C C . TYR A 1 89 ? 8.666 -3.429 -3.209 1.00 95.38 89 TYR A C 1
ATOM 713 O O . TYR A 1 89 ? 9.001 -3.411 -2.027 1.00 95.38 89 TYR A O 1
ATOM 721 N N . PHE A 1 90 ? 8.025 -4.459 -3.755 1.00 96.94 90 PHE A N 1
ATOM 722 C CA . PHE A 1 90 ? 7.659 -5.671 -3.026 1.00 96.94 90 PHE A CA 1
ATOM 723 C C . PHE A 1 90 ? 8.309 -6.891 -3.665 1.00 96.94 90 PHE A C 1
ATOM 725 O O . PHE A 1 90 ? 8.392 -6.988 -4.892 1.00 96.94 90 PHE A O 1
ATOM 732 N N . ASP A 1 91 ? 8.723 -7.849 -2.839 1.00 95.62 91 ASP A N 1
ATOM 733 C CA . ASP A 1 91 ? 9.287 -9.115 -3.305 1.00 95.62 91 ASP A CA 1
ATOM 734 C C . ASP A 1 91 ? 8.219 -10.230 -3.403 1.00 95.62 91 ASP A C 1
ATOM 736 O O . ASP A 1 91 ? 7.005 -9.997 -3.337 1.00 95.62 91 ASP A O 1
ATOM 740 N N . ALA A 1 92 ? 8.664 -11.476 -3.586 1.00 96.38 92 ALA A N 1
ATOM 741 C CA . ALA A 1 92 ? 7.786 -12.636 -3.718 1.00 96.38 92 ALA A CA 1
ATOM 742 C C . ALA A 1 92 ? 6.974 -12.959 -2.446 1.00 96.38 92 ALA A C 1
ATOM 744 O O . ALA A 1 92 ? 6.051 -13.776 -2.513 1.00 96.38 92 ALA A O 1
ATOM 745 N N . THR A 1 93 ? 7.284 -12.360 -1.290 1.00 96.62 93 THR A N 1
ATOM 746 C CA . THR A 1 93 ? 6.486 -12.510 -0.061 1.00 96.62 93 THR A CA 1
ATOM 747 C C . THR A 1 93 ? 5.097 -11.893 -0.188 1.00 96.62 93 THR A C 1
ATOM 749 O O . THR A 1 93 ? 4.179 -12.313 0.516 1.00 96.62 93 THR A O 1
ATOM 752 N N . LEU A 1 94 ? 4.886 -10.996 -1.159 1.00 96.19 94 LEU A N 1
ATOM 753 C CA . LEU A 1 94 ? 3.578 -10.404 -1.431 1.00 96.19 94 LEU A CA 1
ATOM 754 C C . LEU A 1 94 ? 2.495 -11.445 -1.751 1.00 96.19 94 LEU A C 1
ATOM 756 O O . LEU A 1 94 ? 1.310 -11.206 -1.523 1.00 96.19 94 LEU A O 1
ATOM 760 N N . ARG A 1 95 ? 2.893 -12.640 -2.210 1.00 95.88 95 ARG A N 1
ATOM 761 C CA . ARG A 1 95 ? 1.982 -13.773 -2.432 1.00 95.88 95 ARG A CA 1
ATOM 762 C C . ARG A 1 95 ? 1.150 -14.139 -1.203 1.00 95.88 95 ARG A C 1
ATOM 764 O O . ARG A 1 95 ? 0.065 -14.684 -1.371 1.00 95.88 95 ARG A O 1
ATOM 771 N N . LEU A 1 96 ? 1.643 -13.844 0.003 1.00 95.38 96 LEU A N 1
ATOM 772 C CA . LEU A 1 96 ? 0.958 -14.152 1.258 1.00 95.38 96 LEU A CA 1
ATOM 773 C C . LEU A 1 96 ? -0.359 -13.387 1.422 1.00 95.38 96 LEU A C 1
ATOM 775 O O . LEU A 1 96 ? -1.261 -13.898 2.075 1.00 95.38 96 LEU A O 1
ATOM 779 N N . LEU A 1 97 ? -0.512 -12.233 0.763 1.00 94.25 97 LEU A N 1
ATOM 780 C CA . LEU A 1 97 ? -1.770 -11.480 0.757 1.00 94.25 97 LEU A CA 1
ATOM 781 C C . LEU A 1 97 ? -2.916 -12.217 0.046 1.00 94.25 97 LEU A C 1
ATOM 783 O O . LEU A 1 97 ? -4.075 -11.882 0.258 1.00 94.25 97 LEU A O 1
ATOM 787 N N . LYS A 1 98 ? -2.622 -13.209 -0.809 1.00 89.62 98 LYS A N 1
ATOM 788 C CA . LYS A 1 98 ? -3.656 -13.973 -1.534 1.00 89.62 98 LYS A CA 1
ATOM 789 C C . LYS A 1 98 ? -4.428 -14.939 -0.637 1.00 89.62 98 LYS A C 1
ATOM 791 O O . LYS A 1 98 ? -5.543 -15.312 -0.978 1.00 89.62 98 LYS A O 1
ATOM 796 N N . SER A 1 99 ? -3.814 -15.369 0.459 1.00 85.94 99 SER A N 1
ATOM 797 C CA . SER A 1 99 ? -4.380 -16.314 1.425 1.00 85.94 99 SER A CA 1
ATOM 798 C C . SER A 1 99 ? -4.558 -15.668 2.799 1.00 85.94 99 SER A C 1
ATOM 800 O O . SER A 1 99 ? -4.521 -16.357 3.815 1.00 85.94 99 SER A O 1
ATOM 802 N N . ASP A 1 100 ? -4.641 -14.341 2.841 1.00 88.06 100 ASP A N 1
ATOM 803 C CA . ASP A 1 100 ? -4.762 -13.582 4.074 1.00 88.06 100 ASP A CA 1
ATOM 804 C C . ASP A 1 100 ? -6.217 -13.553 4.546 1.00 88.06 100 ASP A C 1
ATOM 806 O O . ASP A 1 100 ? -7.105 -13.143 3.802 1.00 88.06 100 ASP A O 1
ATOM 810 N N . GLN A 1 101 ? -6.452 -13.999 5.779 1.00 86.12 101 GLN A N 1
ATOM 811 C CA . GLN A 1 101 ? -7.783 -14.045 6.388 1.00 86.12 101 GLN A CA 1
ATOM 812 C C . GLN A 1 101 ? -8.090 -12.818 7.256 1.00 86.12 101 GLN A C 1
ATOM 814 O O . GLN A 1 101 ? -9.241 -12.585 7.615 1.00 86.12 101 GLN A O 1
ATOM 819 N N . TRP A 1 102 ? -7.076 -12.034 7.617 1.00 87.94 102 TRP A N 1
ATOM 820 C CA . TRP A 1 102 ? -7.227 -10.890 8.508 1.00 87.94 102 TRP A CA 1
ATOM 821 C C . TRP A 1 102 ? -7.484 -9.597 7.752 1.00 87.94 102 TRP A C 1
ATOM 823 O O . TRP A 1 102 ? -8.197 -8.732 8.268 1.00 87.94 102 TRP A O 1
ATOM 833 N N . LEU A 1 103 ? -6.898 -9.456 6.562 1.00 93.00 103 LEU A N 1
ATOM 834 C CA . LEU A 1 103 ? -7.084 -8.286 5.720 1.00 93.00 103 LEU A CA 1
ATOM 835 C C . LEU A 1 103 ? -8.537 -8.208 5.225 1.00 93.00 103 LEU A C 1
ATOM 837 O O . LEU A 1 103 ? -9.036 -9.103 4.550 1.00 93.00 103 LEU A O 1
ATOM 841 N N . SER A 1 104 ? -9.220 -7.112 5.545 1.00 94.00 104 SER A N 1
ATOM 842 C CA . SER A 1 104 ? -10.635 -6.909 5.222 1.00 94.00 104 SER A CA 1
ATOM 843 C C . SER A 1 104 ? -10.981 -5.418 5.251 1.00 94.00 104 SER A C 1
ATOM 845 O O . SER A 1 104 ? -10.108 -4.574 5.435 1.00 94.00 104 SER A O 1
ATOM 847 N N . VAL A 1 105 ? -12.259 -5.063 5.106 1.00 93.75 105 VAL A N 1
ATOM 848 C CA . VAL A 1 105 ? -12.715 -3.666 5.240 1.00 93.75 105 VAL A CA 1
ATOM 849 C C . VAL A 1 105 ? -12.553 -3.101 6.661 1.00 93.75 105 VAL A C 1
ATOM 851 O O . VAL A 1 105 ? -12.584 -1.886 6.838 1.00 93.75 105 VAL A O 1
ATOM 854 N N . SER A 1 106 ? -12.360 -3.957 7.672 1.00 93.81 106 SER A N 1
ATOM 855 C CA . SER A 1 106 ? -12.133 -3.567 9.072 1.00 93.81 106 SER A CA 1
ATOM 856 C C . SER A 1 106 ? -10.679 -3.740 9.525 1.00 93.81 106 SER A C 1
ATOM 858 O O . SER A 1 106 ? -10.378 -3.547 10.704 1.00 93.81 106 SER A O 1
ATOM 860 N N . ALA A 1 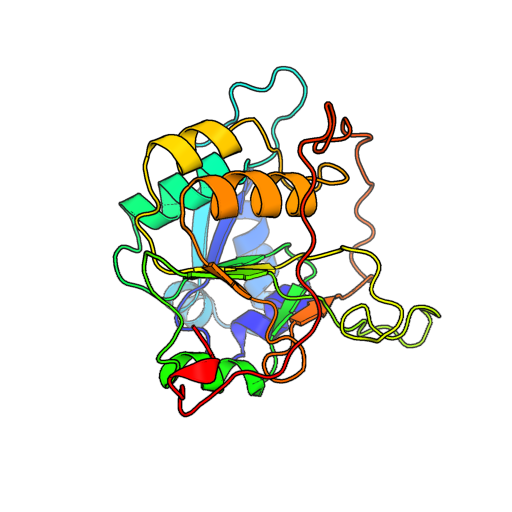107 ? -9.757 -4.079 8.617 1.00 95.44 107 ALA A N 1
ATOM 861 C CA . ALA A 1 107 ? -8.348 -4.264 8.943 1.00 95.44 107 ALA A CA 1
ATOM 862 C C . ALA A 1 107 ? -7.416 -3.727 7.853 1.00 95.44 107 ALA A C 1
ATOM 864 O O . ALA A 1 107 ? -7.660 -3.893 6.661 1.00 95.44 107 ALA A O 1
ATOM 865 N N . MET A 1 108 ? -6.308 -3.116 8.262 1.00 96.88 108 MET A N 1
ATOM 866 C CA . MET A 1 108 ? -5.298 -2.580 7.352 1.00 96.88 108 MET A CA 1
ATOM 867 C C . MET A 1 108 ? -3.894 -2.870 7.850 1.00 96.88 108 MET A C 1
ATOM 869 O O . MET A 1 108 ? -3.640 -2.921 9.058 1.00 96.88 108 MET A O 1
ATOM 873 N N . TYR A 1 109 ? -2.964 -3.005 6.910 1.00 97.31 109 TYR A N 1
ATOM 874 C CA . TYR A 1 109 ? -1.554 -3.176 7.219 1.00 97.31 109 TYR A CA 1
ATOM 875 C C . TYR A 1 109 ? -0.776 -1.916 6.949 1.00 97.31 109 TYR A C 1
ATOM 877 O O . TYR A 1 109 ? -0.874 -1.337 5.875 1.00 97.31 109 TYR A O 1
ATOM 885 N N . PHE A 1 110 ? 0.028 -1.536 7.925 1.00 96.31 110 PHE A N 1
ATOM 886 C CA . PHE A 1 110 ? 1.003 -0.468 7.829 1.00 96.31 110 PHE A CA 1
ATOM 887 C C . PHE A 1 110 ? 2.349 -1.171 7.844 1.00 96.31 110 PHE A C 1
ATOM 889 O O . PHE A 1 110 ? 2.780 -1.647 8.891 1.00 96.31 110 PHE A O 1
ATOM 896 N N . LEU A 1 111 ? 2.954 -1.347 6.672 1.00 94.88 111 LEU A N 1
ATOM 897 C CA . LEU A 1 111 ? 4.163 -2.152 6.539 1.00 94.88 111 LEU A CA 1
ATOM 898 C C . LEU A 1 111 ? 5.390 -1.287 6.799 1.00 94.88 111 LEU A C 1
ATOM 900 O O . LEU A 1 111 ? 5.661 -0.342 6.054 1.00 94.88 111 LEU A O 1
ATOM 904 N N . SER A 1 112 ? 6.157 -1.647 7.825 1.00 92.69 112 SER A N 1
ATOM 905 C CA . SER A 1 112 ? 7.528 -1.156 7.951 1.00 92.69 112 SER A CA 1
ATOM 906 C C . SER A 1 112 ? 8.405 -1.740 6.852 1.00 92.69 112 SER A C 1
ATOM 908 O O . SER A 1 112 ? 8.195 -2.869 6.405 1.00 92.69 112 SER A O 1
ATOM 910 N N . ARG A 1 113 ? 9.409 -0.967 6.445 1.00 89.62 113 ARG A N 1
ATOM 911 C CA . ARG A 1 113 ? 10.246 -1.274 5.287 1.00 89.62 113 ARG A CA 1
ATOM 912 C C . ARG A 1 113 ? 11.594 -1.885 5.652 1.00 89.62 113 ARG A C 1
ATOM 914 O O . ARG A 1 113 ? 12.120 -1.701 6.754 1.00 89.62 113 ARG A O 1
ATOM 921 N N . TYR A 1 114 ? 12.160 -2.573 4.679 1.00 90.38 114 TYR A N 1
ATOM 922 C CA . TYR A 1 114 ? 13.568 -2.929 4.596 1.00 90.38 114 TYR A CA 1
ATOM 923 C C . TYR A 1 114 ? 14.278 -1.917 3.700 1.00 90.38 114 TYR A C 1
ATOM 925 O O . TYR A 1 114 ? 13.661 -1.373 2.785 1.00 90.38 114 TYR A O 1
ATOM 933 N N . GLU A 1 115 ? 15.560 -1.674 3.944 1.00 87.56 115 GLU A N 1
ATOM 934 C CA . GLU A 1 115 ? 16.366 -0.826 3.068 1.00 87.56 115 GLU A CA 1
ATOM 935 C C . GLU A 1 115 ? 17.093 -1.713 2.052 1.00 87.56 115 GLU A C 1
ATOM 937 O O . GLU A 1 115 ? 17.668 -2.739 2.416 1.00 87.56 115 GLU A O 1
ATOM 942 N N . SER A 1 116 ? 17.022 -1.364 0.764 1.00 82.56 116 SER A N 1
ATOM 943 C CA . SER A 1 116 ? 17.705 -2.127 -0.292 1.00 82.56 116 SER A CA 1
ATOM 944 C C . SER A 1 116 ? 19.143 -1.661 -0.539 1.00 82.56 116 SER A C 1
ATOM 946 O O . SER A 1 116 ? 19.856 -2.279 -1.323 1.00 82.56 116 SER A O 1
ATOM 948 N N . ASP A 1 117 ? 19.545 -0.530 0.046 1.00 78.00 117 ASP A N 1
ATOM 949 C CA . ASP A 1 117 ? 20.878 0.049 -0.116 1.00 78.00 117 ASP A CA 1
ATOM 950 C C . ASP A 1 117 ? 21.754 -0.301 1.093 1.00 78.00 117 ASP A C 1
ATOM 952 O O . ASP A 1 117 ? 21.507 0.154 2.209 1.00 78.00 117 ASP A O 1
ATOM 956 N N . GLU A 1 118 ? 22.800 -1.093 0.856 1.00 65.88 118 GLU A N 1
ATOM 957 C CA . GLU A 1 118 ? 23.775 -1.514 1.871 1.00 65.88 118 GLU A CA 1
ATOM 958 C C . GLU A 1 118 ? 24.510 -0.333 2.526 1.00 65.88 118 GLU A C 1
ATOM 960 O O . GLU A 1 118 ? 25.076 -0.474 3.608 1.00 65.88 118 GLU A O 1
ATOM 965 N N . ARG A 1 119 ? 24.495 0.851 1.899 1.00 64.50 119 ARG A N 1
ATOM 966 C CA . ARG A 1 119 ? 25.134 2.068 2.425 1.00 64.50 119 ARG A CA 1
ATOM 967 C C . ARG A 1 119 ? 24.358 2.703 3.576 1.00 64.50 119 ARG A C 1
ATOM 969 O O . ARG A 1 119 ? 24.835 3.666 4.177 1.00 64.50 119 ARG A O 1
ATOM 976 N N . ILE A 1 120 ? 23.163 2.203 3.872 1.00 66.38 120 ILE A N 1
ATOM 977 C CA . ILE A 1 120 ? 22.275 2.765 4.883 1.00 66.38 120 ILE A CA 1
ATOM 978 C C . ILE A 1 120 ? 22.406 1.956 6.159 1.00 66.38 120 ILE A C 1
ATOM 980 O O . ILE A 1 120 ? 22.036 0.789 6.232 1.00 66.38 120 ILE A O 1
ATOM 984 N N . SER A 1 121 ? 22.917 2.614 7.196 1.00 56.34 121 SER A N 1
ATOM 985 C CA . SER A 1 121 ? 23.182 2.009 8.504 1.00 56.34 121 SER A CA 1
ATOM 986 C C . SER A 1 121 ? 21.915 1.553 9.239 1.00 56.34 121 SER A C 1
ATOM 988 O O . SER A 1 121 ? 21.977 0.701 10.124 1.00 56.34 121 SER A O 1
ATOM 990 N N . ILE A 1 122 ? 20.752 2.088 8.863 1.00 62.91 122 ILE A N 1
ATOM 991 C CA . ILE A 1 122 ? 19.439 1.734 9.409 1.00 62.91 122 ILE A CA 1
ATOM 992 C C . ILE A 1 122 ? 18.919 0.500 8.649 1.00 62.91 122 ILE A C 1
ATOM 994 O O . ILE A 1 122 ? 17.969 0.593 7.885 1.00 62.91 122 ILE A O 1
ATOM 998 N N . GLY A 1 123 ? 19.568 -0.660 8.798 1.00 63.62 123 GLY A N 1
ATOM 999 C CA . GLY A 1 123 ? 19.349 -1.825 7.919 1.00 63.62 123 GLY A CA 1
ATOM 1000 C C . GLY A 1 123 ? 17.887 -2.290 7.736 1.00 63.62 123 GLY A C 1
ATOM 1001 O O . GLY A 1 123 ? 17.541 -2.858 6.702 1.00 63.62 123 GLY A O 1
ATOM 1002 N N . THR A 1 124 ? 16.991 -2.051 8.702 1.00 78.94 124 THR A N 1
ATOM 1003 C CA . THR A 1 124 ? 15.542 -2.256 8.529 1.00 78.94 124 THR A CA 1
ATOM 1004 C C . THR A 1 124 ? 14.732 -1.483 9.568 1.00 78.94 124 THR A C 1
ATOM 1006 O O . THR A 1 124 ? 15.116 -1.402 10.735 1.00 78.94 124 THR A O 1
ATOM 1009 N N . GLN A 1 125 ? 13.560 -0.981 9.173 1.00 84.88 125 GLN A N 1
ATOM 1010 C CA . GLN A 1 125 ? 12.558 -0.463 10.110 1.00 84.88 125 GLN A CA 1
ATOM 1011 C C . GLN A 1 125 ? 11.564 -1.544 10.560 1.00 84.88 125 GLN A C 1
ATOM 1013 O O . GLN A 1 125 ? 10.758 -1.319 11.459 1.00 84.88 125 GLN A O 1
ATOM 1018 N N . CYS A 1 126 ? 11.656 -2.752 9.999 1.00 86.56 126 CYS A N 1
ATOM 1019 C CA . CYS A 1 126 ? 10.941 -3.948 10.439 1.00 86.56 126 CYS A CA 1
ATOM 1020 C C . CYS A 1 126 ? 11.706 -4.709 11.548 1.00 86.56 126 CYS A C 1
ATOM 1022 O O . CYS A 1 126 ? 11.850 -5.934 11.525 1.00 86.56 126 CYS A O 1
ATOM 1024 N N . GLY A 1 127 ? 12.238 -3.981 12.530 1.00 83.38 127 GLY A N 1
ATOM 1025 C CA . GLY A 1 127 ? 13.125 -4.523 13.561 1.00 83.38 127 GLY A CA 1
ATOM 1026 C C . GLY A 1 127 ? 12.778 -4.058 14.978 1.00 83.38 127 GLY A C 1
ATOM 1027 O O . GLY A 1 127 ? 11.818 -3.315 15.173 1.00 83.38 127 GLY A O 1
ATOM 1028 N N . PRO A 1 128 ? 13.552 -4.491 15.989 1.00 72.31 128 PRO A N 1
ATOM 1029 C CA . PRO A 1 128 ? 13.411 -4.002 17.363 1.00 72.31 128 PRO A CA 1
ATOM 1030 C C . PRO A 1 128 ? 13.710 -2.498 17.482 1.00 72.31 128 PRO A C 1
ATOM 1032 O O . PRO A 1 128 ? 13.087 -1.824 18.294 1.00 72.31 128 PRO A O 1
ATOM 1035 N N . ALA A 1 129 ? 14.577 -1.959 16.619 1.00 70.69 129 ALA A N 1
ATOM 1036 C CA . ALA A 1 129 ? 14.860 -0.527 16.486 1.00 70.69 129 ALA A CA 1
ATOM 1037 C C . ALA A 1 129 ? 13.823 0.215 15.610 1.00 70.69 129 ALA A C 1
ATOM 1039 O O . ALA A 1 129 ? 14.158 1.142 14.880 1.00 70.69 129 ALA A O 1
ATOM 1040 N N . TYR A 1 130 ? 12.564 -0.231 15.624 1.00 74.31 130 TYR A N 1
ATOM 1041 C CA . TYR A 1 130 ? 11.478 0.369 14.848 1.00 74.31 130 TYR A CA 1
ATOM 1042 C C . TYR A 1 130 ? 11.296 1.855 15.203 1.00 74.31 130 TYR A C 1
ATOM 1044 O O . TYR A 1 130 ? 11.125 2.201 16.372 1.00 74.31 130 TYR A O 1
ATOM 1052 N N . MET A 1 131 ? 11.275 2.718 14.182 1.00 71.56 131 MET A N 1
ATOM 1053 C CA . MET A 1 131 ? 11.188 4.178 14.339 1.00 71.56 131 MET A CA 1
ATOM 1054 C C . MET A 1 131 ? 9.872 4.793 13.842 1.00 71.56 131 MET A C 1
ATOM 1056 O O . MET A 1 131 ? 9.739 6.012 13.811 1.00 71.56 131 MET A O 1
ATOM 1060 N N . GLY A 1 132 ? 8.873 3.988 13.469 1.00 69.06 132 GLY A N 1
ATOM 1061 C CA . GLY A 1 132 ? 7.562 4.527 13.087 1.00 69.06 132 GLY A CA 1
ATOM 1062 C C . GLY A 1 132 ? 7.328 4.789 11.602 1.00 69.06 132 GLY A C 1
ATOM 1063 O O . GLY A 1 132 ? 6.216 5.184 11.259 1.00 69.06 132 GLY A O 1
ATOM 1064 N N . SER A 1 133 ? 8.307 4.558 10.721 1.00 71.50 133 SER A N 1
ATOM 1065 C CA . SER A 1 133 ? 8.119 4.793 9.286 1.00 71.50 133 SER A CA 1
ATOM 1066 C C . SER A 1 133 ? 7.381 3.632 8.617 1.00 71.50 133 SER A C 1
ATOM 1068 O O . SER A 1 133 ? 7.751 2.460 8.764 1.00 71.50 133 SER A O 1
ATOM 1070 N N . HIS A 1 134 ? 6.333 3.976 7.870 1.00 81.69 134 HIS A N 1
ATOM 1071 C CA . HIS A 1 134 ? 5.572 3.054 7.035 1.00 81.69 134 HIS A CA 1
ATOM 1072 C C . HIS A 1 134 ? 5.298 3.715 5.685 1.00 81.69 134 HIS A C 1
ATOM 1074 O O . HIS A 1 134 ? 4.434 4.575 5.574 1.00 81.69 134 HIS A O 1
ATOM 1080 N N . ASP A 1 135 ? 5.986 3.281 4.638 1.00 83.94 135 ASP A N 1
ATOM 1081 C CA . ASP A 1 135 ? 5.800 3.855 3.296 1.00 83.94 135 ASP A CA 1
ATOM 1082 C C . ASP A 1 135 ? 4.809 3.076 2.441 1.00 83.94 135 ASP A C 1
ATOM 1084 O O . ASP A 1 135 ? 4.648 3.361 1.253 1.00 83.94 135 ASP A O 1
ATOM 1088 N N . SER A 1 136 ? 4.175 2.048 3.016 1.00 94.31 136 SER A N 1
ATOM 1089 C CA . SER A 1 136 ? 3.168 1.267 2.311 1.00 94.31 136 SER A CA 1
ATOM 1090 C C . SER A 1 136 ? 2.027 0.803 3.209 1.00 94.31 136 SER A C 1
ATOM 1092 O O . SER A 1 136 ? 2.237 0.285 4.310 1.00 94.31 136 SER A O 1
ATOM 1094 N N . PHE A 1 137 ? 0.807 0.967 2.696 1.00 97.12 137 PHE A N 1
ATOM 1095 C CA . PHE A 1 137 ? -0.436 0.617 3.371 1.00 97.12 137 PHE A CA 1
ATOM 1096 C C . PHE A 1 137 ? -1.206 -0.407 2.542 1.00 97.12 137 PHE A C 1
ATOM 1098 O O . PHE A 1 137 ? -1.546 -0.126 1.392 1.00 97.12 137 PHE A O 1
ATOM 1105 N N . VAL A 1 138 ? -1.504 -1.573 3.117 1.00 97.94 138 VAL A N 1
ATOM 1106 C CA . VAL A 1 138 ? -2.327 -2.616 2.485 1.00 97.94 138 VAL A CA 1
ATOM 1107 C C . VAL A 1 138 ? -3.735 -2.563 3.063 1.00 97.94 138 VAL A C 1
ATOM 1109 O O . VAL A 1 138 ? -3.901 -2.553 4.281 1.00 97.94 138 VAL A O 1
ATOM 1112 N N . PHE A 1 139 ? -4.753 -2.519 2.210 1.00 98.12 139 PHE A N 1
ATOM 1113 C CA . PHE A 1 139 ? -6.142 -2.365 2.640 1.00 98.12 139 PHE A CA 1
ATOM 1114 C C . PHE A 1 139 ? -7.136 -2.899 1.613 1.00 98.12 139 PHE A C 1
ATOM 1116 O O . PHE A 1 139 ? -6.796 -3.103 0.447 1.00 98.12 139 PHE A O 1
ATOM 1123 N N . VAL A 1 140 ? -8.382 -3.089 2.049 1.00 98.00 140 VAL A N 1
ATOM 1124 C CA . VAL A 1 140 ? -9.512 -3.420 1.176 1.00 98.00 140 VAL A CA 1
ATOM 1125 C C . VAL A 1 140 ? -10.497 -2.251 1.200 1.00 98.00 140 VAL A C 1
ATOM 1127 O O . VAL A 1 140 ? -11.076 -1.973 2.248 1.00 98.00 140 VAL A O 1
ATOM 1130 N N . PRO A 1 141 ? -10.688 -1.529 0.084 1.00 97.62 141 PRO A N 1
ATOM 1131 C CA . PRO A 1 141 ? -11.672 -0.464 0.009 1.00 97.62 141 PRO A CA 1
ATOM 1132 C C . PRO A 1 141 ? -13.085 -1.028 -0.277 1.00 97.62 141 PRO A C 1
ATOM 1134 O O . PRO A 1 141 ? -13.213 -2.123 -0.833 1.00 97.62 141 PRO A O 1
ATOM 1137 N N . PRO A 1 142 ? -14.160 -0.273 0.010 1.00 97.06 142 PRO A N 1
ATOM 1138 C CA . PRO A 1 142 ? -14.143 1.097 0.513 1.00 97.06 142 PRO A CA 1
ATOM 1139 C C . PRO A 1 142 ? -13.779 1.177 1.997 1.00 97.06 142 PRO A C 1
ATOM 1141 O O . PRO A 1 142 ? -14.181 0.341 2.799 1.00 97.06 142 PRO A O 1
ATOM 1144 N N . LEU A 1 143 ? -13.040 2.226 2.355 1.00 94.94 143 LEU A N 1
ATOM 1145 C CA . LEU A 1 143 ? -12.826 2.593 3.755 1.00 94.94 143 LEU A CA 1
ATOM 1146 C C . LEU A 1 143 ? -13.990 3.472 4.246 1.00 94.94 143 LEU A C 1
ATOM 1148 O O . LEU A 1 143 ? -14.620 4.150 3.426 1.00 94.94 143 LEU A O 1
ATOM 1152 N N . PRO A 1 144 ? -14.270 3.521 5.564 1.00 94.62 144 PRO A N 1
ATOM 1153 C CA . PRO A 1 144 ? -15.294 4.401 6.117 1.00 94.62 144 PRO A CA 1
ATOM 1154 C C . PRO A 1 144 ? -15.137 5.847 5.634 1.00 94.62 144 PRO A C 1
ATOM 1156 O O . PRO A 1 144 ? -14.063 6.438 5.757 1.00 94.62 144 PRO A O 1
ATOM 1159 N N . ARG A 1 145 ? -16.221 6.443 5.118 1.00 94.44 145 ARG A N 1
ATOM 1160 C CA . ARG A 1 145 ? -16.206 7.790 4.516 1.00 94.44 145 ARG A CA 1
ATOM 1161 C C . ARG A 1 145 ? -15.578 8.842 5.433 1.00 94.44 145 ARG A C 1
ATOM 1163 O O . ARG A 1 145 ? -14.731 9.607 4.985 1.00 94.44 145 ARG A O 1
ATOM 1170 N N . ALA A 1 146 ? -15.926 8.818 6.719 1.00 94.25 146 ALA A N 1
ATOM 1171 C CA . ALA A 1 146 ? -15.375 9.740 7.708 1.00 94.25 146 ALA A CA 1
ATOM 1172 C C . ALA A 1 146 ? -13.846 9.607 7.869 1.00 94.25 146 ALA A C 1
ATOM 1174 O O . ALA A 1 146 ? -13.173 10.602 8.117 1.00 94.25 146 ALA A O 1
ATOM 1175 N N . LEU A 1 147 ? -13.274 8.404 7.711 1.00 94.12 147 LEU A N 1
ATOM 1176 C CA . LEU A 1 147 ? -11.818 8.218 7.711 1.00 94.12 147 LEU A CA 1
ATOM 1177 C C . LEU A 1 147 ? -11.181 8.767 6.438 1.00 94.12 147 LEU A C 1
ATOM 1179 O O . LEU A 1 147 ? -10.158 9.434 6.524 1.00 94.12 147 LEU A O 1
ATOM 1183 N N . VAL A 1 148 ? -11.795 8.526 5.277 1.00 94.25 148 VAL A N 1
ATOM 1184 C CA . VAL A 1 148 ? -11.321 9.065 3.991 1.00 94.25 148 VAL A CA 1
ATOM 1185 C C . VAL A 1 148 ? -11.312 10.596 4.006 1.00 94.25 148 VAL A C 1
ATOM 1187 O O . VAL A 1 148 ? -10.374 11.218 3.515 1.00 94.25 148 VAL A O 1
ATOM 1190 N N . GLU A 1 149 ? -12.337 11.217 4.590 1.00 92.25 149 GLU A N 1
ATOM 1191 C CA . GLU A 1 149 ? -12.406 12.670 4.767 1.00 92.25 149 GLU A CA 1
ATOM 1192 C C . GLU A 1 149 ? -11.329 13.166 5.745 1.00 92.25 149 GLU A C 1
ATOM 1194 O O . GLU A 1 149 ? -10.612 14.109 5.419 1.00 92.25 149 GLU A O 1
ATOM 1199 N N . ARG A 1 150 ? -11.136 12.474 6.879 1.00 91.56 150 ARG A N 1
ATOM 1200 C CA . ARG A 1 150 ? -10.081 12.766 7.871 1.00 91.56 150 ARG A CA 1
ATOM 1201 C C . ARG A 1 150 ? -8.654 12.497 7.405 1.00 91.56 150 ARG A C 1
ATOM 1203 O O . ARG A 1 150 ? -7.731 12.853 8.124 1.00 91.56 150 ARG A O 1
ATOM 1210 N N . THR A 1 151 ? -8.421 11.840 6.281 1.00 93.25 151 THR A N 1
ATOM 1211 C CA . THR A 1 151 ? -7.067 11.709 5.723 1.00 93.25 151 THR A CA 1
ATOM 1212 C C . THR A 1 151 ? -6.858 12.586 4.502 1.00 93.25 151 THR A C 1
ATOM 1214 O O . THR A 1 151 ? -5.776 12.590 3.914 1.00 93.25 151 THR A O 1
ATOM 1217 N N . ASN A 1 152 ? -7.860 13.377 4.120 1.00 90.56 152 ASN A N 1
ATOM 1218 C CA . ASN A 1 152 ? -7.759 14.279 2.983 1.00 90.56 152 ASN A CA 1
ATOM 1219 C C . ASN A 1 152 ? -6.870 15.499 3.262 1.00 90.56 152 ASN A C 1
ATOM 1221 O O . ASN A 1 152 ? -6.448 16.162 2.323 1.00 90.56 152 ASN A O 1
ATOM 1225 N N . GLN A 1 153 ? -6.566 15.780 4.528 1.00 87.75 153 GLN A N 1
ATOM 1226 C CA . GLN A 1 153 ? -5.600 16.792 4.957 1.00 87.75 153 GLN A CA 1
ATOM 1227 C C . GLN A 1 153 ? -4.170 16.249 5.112 1.00 87.75 153 GLN A C 1
ATOM 1229 O O . GLN A 1 153 ? -3.268 16.990 5.489 1.00 87.75 153 GLN A O 1
ATOM 1234 N N . LEU A 1 154 ? -3.960 14.956 4.848 1.00 90.62 154 LEU A N 1
ATOM 1235 C CA . LEU A 1 154 ? -2.674 14.285 4.994 1.00 90.62 154 LEU A CA 1
ATOM 1236 C C . LEU A 1 154 ? -2.021 14.100 3.623 1.00 90.62 154 LEU A C 1
ATOM 1238 O O . LEU A 1 154 ? -2.284 13.118 2.927 1.00 90.62 154 LEU A O 1
ATOM 1242 N N . ALA A 1 155 ? -1.201 15.066 3.211 1.00 88.94 155 ALA A N 1
ATOM 1243 C CA . ALA A 1 155 ? -0.388 14.951 2.004 1.00 88.94 155 ALA A CA 1
ATOM 1244 C C . ALA A 1 155 ? 0.659 13.837 2.160 1.00 88.94 155 ALA A C 1
ATOM 1246 O O . ALA A 1 155 ? 1.320 13.736 3.194 1.00 88.94 155 ALA A O 1
ATOM 1247 N N . LEU A 1 156 ? 0.833 13.009 1.126 1.00 87.50 156 LEU A N 1
ATOM 1248 C CA . LEU A 1 156 ? 1.799 11.913 1.167 1.00 87.50 156 LEU A CA 1
ATOM 1249 C C . LEU A 1 156 ? 3.226 12.442 1.398 1.00 87.50 156 LEU A C 1
ATOM 1251 O O . LEU A 1 156 ? 3.687 13.395 0.754 1.00 87.50 156 LEU A O 1
ATOM 1255 N N . GLY A 1 157 ? 3.919 11.811 2.348 1.00 84.31 157 GLY A N 1
ATOM 1256 C CA . GLY A 1 157 ? 5.248 12.207 2.809 1.00 84.31 157 GLY A CA 1
ATOM 1257 C C . GLY A 1 157 ? 5.266 13.307 3.877 1.00 84.31 157 GLY A C 1
ATOM 1258 O O . GLY A 1 157 ? 6.348 13.801 4.187 1.00 84.31 157 GLY A O 1
ATOM 1259 N N . MET A 1 158 ? 4.115 13.713 4.432 1.00 88.00 158 MET A N 1
ATOM 1260 C CA . MET A 1 158 ? 4.087 14.538 5.648 1.00 88.00 158 MET A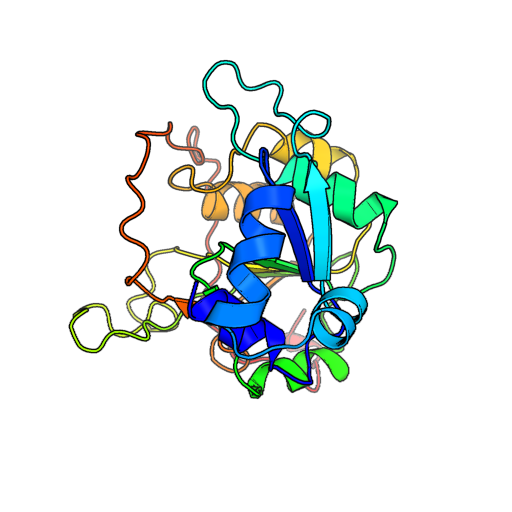 CA 1
ATOM 1261 C C . MET A 1 158 ? 4.730 13.776 6.821 1.00 88.00 158 MET A C 1
ATOM 1263 O O . MET A 1 158 ? 4.331 12.638 7.082 1.00 88.00 158 MET A O 1
ATOM 1267 N N . PRO A 1 159 ? 5.670 14.381 7.570 1.00 87.75 159 PRO A N 1
ATOM 1268 C CA . PRO A 1 159 ? 6.220 13.763 8.772 1.00 87.75 159 PRO A CA 1
ATOM 1269 C C . PRO A 1 159 ? 5.116 13.349 9.755 1.00 87.75 159 PRO A C 1
ATOM 1271 O O . PRO A 1 159 ? 4.199 14.123 10.034 1.00 87.75 159 PRO A O 1
ATOM 1274 N N . GLY A 1 160 ? 5.188 12.123 10.279 1.00 90.00 160 GLY A N 1
ATOM 1275 C CA . GLY A 1 160 ? 4.231 11.599 11.261 1.00 90.00 160 GLY A CA 1
ATOM 1276 C C . GLY A 1 160 ? 2.835 11.288 10.708 1.00 90.00 160 GLY A C 1
ATOM 1277 O O . GLY A 1 160 ? 1.921 10.991 11.484 1.00 90.00 160 GLY A O 1
ATOM 1278 N N . MET A 1 161 ? 2.636 11.343 9.387 1.00 92.38 161 MET A N 1
ATOM 1279 C CA . MET A 1 161 ? 1.356 11.028 8.744 1.00 92.38 161 MET A CA 1
ATOM 1280 C C . MET A 1 161 ? 0.884 9.614 9.078 1.00 92.38 161 MET A C 1
ATOM 1282 O O . MET A 1 161 ? -0.295 9.394 9.351 1.00 92.38 161 MET A O 1
ATOM 1286 N N . GLU A 1 162 ? 1.802 8.657 9.096 1.00 93.12 162 GLU A N 1
ATOM 1287 C CA . GLU A 1 162 ? 1.538 7.258 9.400 1.00 93.12 162 GLU A CA 1
ATOM 1288 C C . GLU A 1 162 ? 1.015 7.124 10.826 1.00 93.12 162 GLU A C 1
ATOM 1290 O O . GLU A 1 162 ? -0.013 6.491 11.053 1.00 93.12 162 GLU A O 1
ATOM 1295 N N . ASN A 1 163 ? 1.680 7.774 11.786 1.00 93.94 163 ASN A N 1
ATOM 1296 C CA . ASN A 1 163 ? 1.277 7.761 13.189 1.00 93.94 163 ASN A CA 1
ATOM 1297 C C . ASN A 1 163 ? -0.108 8.375 13.374 1.00 93.94 163 ASN A C 1
ATOM 1299 O O . ASN A 1 163 ? -0.930 7.834 14.117 1.00 93.94 163 ASN A O 1
ATOM 1303 N N . ARG A 1 164 ? -0.375 9.479 12.672 1.00 95.00 164 ARG A N 1
ATOM 1304 C CA . ARG A 1 164 ? -1.681 10.129 12.674 1.00 95.00 164 ARG A CA 1
ATOM 1305 C C . ARG A 1 164 ? -2.771 9.208 12.127 1.00 95.00 164 ARG A C 1
ATOM 1307 O O . ARG A 1 164 ? -3.809 9.040 12.766 1.00 95.00 164 ARG A O 1
ATOM 1314 N N . MET A 1 165 ? -2.522 8.553 10.993 1.00 95.75 165 MET A N 1
ATOM 1315 C CA . MET A 1 165 ? -3.459 7.575 10.440 1.00 95.75 165 MET A CA 1
ATOM 1316 C C . MET A 1 165 ? -3.659 6.388 11.390 1.00 95.75 165 MET A C 1
ATOM 1318 O O . MET A 1 165 ? -4.795 6.018 11.651 1.00 95.75 165 MET A O 1
ATOM 1322 N N . ILE A 1 166 ? -2.610 5.827 11.996 1.00 95.94 166 ILE A N 1
ATOM 1323 C CA . ILE A 1 166 ? -2.761 4.719 12.957 1.00 95.94 166 ILE A CA 1
ATOM 1324 C C . ILE A 1 166 ? -3.683 5.119 14.118 1.00 95.94 166 ILE A C 1
ATOM 1326 O O . ILE A 1 166 ? -4.557 4.338 14.498 1.00 95.94 166 ILE A O 1
ATOM 1330 N N . HIS A 1 167 ? -3.513 6.327 14.666 1.00 95.88 167 HIS A N 1
ATOM 1331 C CA . HIS A 1 167 ? -4.388 6.859 15.712 1.00 95.88 167 HIS A CA 1
ATOM 1332 C C . HIS A 1 167 ? -5.847 6.952 15.237 1.00 95.88 167 HIS A C 1
ATOM 1334 O O . HIS A 1 167 ? -6.742 6.384 15.867 1.00 95.88 167 HIS A O 1
ATOM 1340 N N . ASP A 1 168 ? -6.090 7.627 14.112 1.00 95.88 168 ASP A N 1
ATOM 1341 C CA . ASP A 1 168 ? -7.448 7.910 13.637 1.00 95.88 168 ASP A CA 1
ATOM 1342 C C . ASP A 1 168 ? -8.196 6.636 13.219 1.00 95.88 168 ASP A C 1
ATOM 1344 O O . ASP A 1 168 ? -9.391 6.495 13.489 1.00 95.88 168 ASP A O 1
ATOM 1348 N N . PHE A 1 169 ? -7.495 5.683 12.602 1.00 96.81 169 PHE A N 1
ATOM 1349 C CA . PHE A 1 169 ? -8.076 4.428 12.132 1.00 96.81 169 PHE A CA 1
ATOM 1350 C C . PHE A 1 169 ? -8.435 3.502 13.293 1.00 96.81 169 PHE A C 1
ATOM 1352 O O . PHE A 1 169 ? -9.539 2.958 13.309 1.00 96.81 169 PHE A O 1
ATOM 1359 N N . ARG A 1 170 ? -7.570 3.387 14.311 1.00 96.25 170 ARG A N 1
ATOM 1360 C CA . ARG A 1 170 ? -7.881 2.600 15.514 1.00 96.25 170 ARG A CA 1
ATOM 1361 C C . ARG A 1 170 ? -9.093 3.137 16.261 1.00 96.25 170 ARG A C 1
ATOM 1363 O O . ARG A 1 170 ? -9.949 2.358 16.664 1.00 96.25 170 ARG A O 1
ATOM 1370 N N . ARG A 1 171 ? -9.215 4.462 16.399 1.00 95.44 171 ARG A N 1
ATOM 1371 C CA . ARG A 1 171 ? -10.391 5.081 17.042 1.00 95.44 171 ARG A CA 1
ATOM 1372 C C . ARG A 1 171 ? -11.686 4.875 16.261 1.00 95.44 171 ARG A C 1
ATOM 1374 O O . ARG A 1 171 ? -12.758 4.978 16.840 1.00 95.44 171 ARG A O 1
ATOM 1381 N N . ALA A 1 172 ? -11.589 4.576 14.970 1.00 95.50 172 ALA A N 1
ATOM 1382 C CA . ALA A 1 172 ? -12.720 4.210 14.128 1.00 95.50 172 ALA A CA 1
ATOM 1383 C C . ALA A 1 172 ? -12.970 2.690 14.067 1.00 95.50 172 ALA A C 1
ATOM 1385 O O . ALA A 1 172 ? -13.749 2.244 13.229 1.00 95.50 172 ALA A O 1
ATOM 1386 N N . GLY A 1 173 ? -12.308 1.896 14.916 1.00 96.00 173 GLY A N 1
ATOM 1387 C CA . GLY A 1 173 ? -12.482 0.443 14.974 1.00 96.00 173 GLY A CA 1
ATOM 1388 C C . GLY A 1 173 ? -11.764 -0.329 13.866 1.00 96.00 173 GLY A C 1
ATOM 1389 O O . GLY A 1 173 ? -11.981 -1.529 13.730 1.00 96.00 173 GLY A O 1
ATOM 1390 N N . ILE A 1 174 ? -10.901 0.322 13.076 1.00 96.56 174 ILE A N 1
ATOM 1391 C CA . ILE A 1 174 ? -10.070 -0.384 12.099 1.00 96.56 174 ILE A CA 1
ATOM 1392 C C . ILE A 1 174 ? -8.878 -0.995 12.821 1.00 96.56 174 ILE A C 1
ATOM 1394 O O . ILE A 1 174 ? -8.086 -0.308 13.474 1.00 96.56 174 ILE A O 1
ATOM 1398 N N . ARG A 1 175 ? -8.716 -2.302 12.657 1.00 95.62 175 ARG A N 1
ATOM 1399 C CA . ARG A 1 175 ? -7.574 -3.024 13.192 1.00 95.62 175 ARG A CA 1
ATOM 1400 C C . ARG A 1 175 ? -6.338 -2.756 12.347 1.00 95.62 175 ARG A C 1
ATOM 1402 O O . ARG A 1 175 ? -6.338 -2.977 11.139 1.00 95.62 175 ARG A O 1
ATOM 1409 N N . ILE A 1 176 ? -5.274 -2.296 12.995 1.00 95.69 176 ILE A N 1
ATOM 1410 C CA . ILE A 1 176 ? -4.019 -1.944 12.328 1.00 95.69 176 ILE A CA 1
ATOM 1411 C C . ILE A 1 176 ? -2.924 -2.921 12.730 1.00 95.69 176 ILE A C 1
ATOM 1413 O O . ILE A 1 176 ? -2.585 -3.014 13.912 1.00 95.69 176 ILE A O 1
ATOM 1417 N N . LEU A 1 177 ? -2.362 -3.609 11.737 1.00 95.19 177 LEU A N 1
ATOM 1418 C CA . LEU A 1 177 ? -1.290 -4.593 11.896 1.00 95.19 177 LEU A CA 1
ATOM 1419 C C . LEU A 1 177 ? -0.061 -4.190 11.072 1.00 95.19 177 LEU A C 1
ATOM 1421 O O . LEU A 1 177 ? -0.151 -3.396 10.140 1.00 95.19 177 LEU A O 1
ATOM 1425 N N . ASN A 1 178 ? 1.098 -4.747 11.410 1.00 95.12 178 ASN A N 1
ATOM 1426 C CA . ASN A 1 178 ? 2.344 -4.528 10.676 1.00 95.12 178 ASN A CA 1
ATOM 1427 C C . ASN A 1 178 ? 3.054 -5.870 10.458 1.00 95.12 178 ASN A C 1
ATOM 1429 O O . ASN A 1 178 ? 4.043 -6.161 11.133 1.00 95.12 178 ASN A O 1
ATOM 1433 N N . PRO A 1 179 ? 2.557 -6.720 9.540 1.00 95.50 179 PRO A N 1
ATOM 1434 C CA . PRO A 1 179 ? 3.109 -8.049 9.288 1.00 95.50 179 PRO A CA 1
ATOM 1435 C C . PRO A 1 179 ? 4.430 -8.012 8.492 1.00 95.50 179 PRO A C 1
ATOM 1437 O O . PRO A 1 179 ? 4.705 -8.921 7.705 1.00 95.50 179 PRO A O 1
ATOM 1440 N N . CYS A 1 180 ? 5.262 -6.979 8.666 1.00 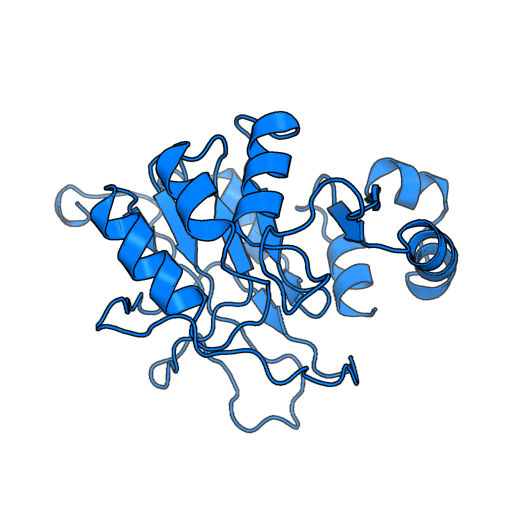94.00 180 CYS A N 1
ATOM 1441 C CA . CYS A 1 180 ? 6.464 -6.765 7.860 1.00 94.00 180 CYS A CA 1
ATOM 1442 C C . CYS A 1 180 ? 7.500 -7.897 7.993 1.00 94.00 180 CYS A C 1
ATOM 1444 O O . CYS A 1 180 ? 8.291 -8.123 7.080 1.00 94.00 180 CYS A O 1
ATOM 1446 N N . LYS A 1 181 ? 7.465 -8.685 9.084 1.00 93.44 181 LYS A N 1
ATOM 1447 C CA . LYS A 1 181 ? 8.339 -9.864 9.244 1.00 93.44 181 LYS A CA 1
ATOM 1448 C C . LYS A 1 181 ? 7.955 -11.003 8.296 1.00 93.44 181 LYS A C 1
ATOM 1450 O O . LYS A 1 181 ? 8.681 -11.991 8.190 1.00 93.44 181 LYS A O 1
ATOM 1455 N N . SER A 1 182 ? 6.795 -10.902 7.649 1.00 94.94 182 SER A N 1
ATOM 1456 C CA . SER A 1 182 ? 6.282 -11.871 6.682 1.00 94.94 182 SER A CA 1
ATOM 1457 C C . SER A 1 182 ? 6.079 -11.275 5.296 1.00 94.94 182 SER A C 1
ATOM 1459 O O . SER A 1 182 ? 6.353 -11.975 4.330 1.00 94.94 182 SER A O 1
ATOM 1461 N N . ILE A 1 183 ? 5.621 -10.025 5.191 1.00 95.56 183 ILE A N 1
ATOM 1462 C CA . ILE A 1 183 ? 5.388 -9.322 3.923 1.00 95.56 183 ILE A CA 1
ATOM 1463 C C . ILE A 1 183 ? 6.374 -8.163 3.827 1.00 95.56 183 ILE A C 1
ATOM 1465 O O . ILE A 1 183 ? 6.277 -7.203 4.586 1.00 95.56 183 ILE A O 1
ATOM 1469 N N . ARG A 1 184 ? 7.318 -8.244 2.894 1.00 94.69 184 ARG A N 1
ATOM 1470 C CA . ARG A 1 184 ? 8.419 -7.285 2.803 1.00 94.69 184 ARG A CA 1
ATOM 1471 C C . ARG A 1 184 ? 8.120 -6.186 1.792 1.00 94.69 184 ARG A C 1
ATOM 1473 O O . ARG A 1 184 ? 7.881 -6.461 0.614 1.00 94.69 184 ARG A O 1
ATOM 1480 N N . SER A 1 185 ? 8.181 -4.947 2.267 1.00 94.81 185 SER A N 1
ATOM 1481 C CA . SER A 1 185 ? 8.369 -3.753 1.447 1.00 94.81 185 SER A CA 1
ATOM 1482 C C . SER A 1 185 ? 9.837 -3.331 1.508 1.00 94.81 185 SER A C 1
ATOM 1484 O O . SER A 1 185 ? 10.468 -3.396 2.564 1.00 94.81 185 SER A O 1
ATOM 1486 N N . TRP A 1 186 ? 10.384 -2.918 0.373 1.00 92.81 186 TRP A N 1
ATOM 1487 C CA . TRP A 1 186 ? 11.781 -2.534 0.214 1.00 92.81 186 TRP A CA 1
ATOM 1488 C C . TRP A 1 186 ? 11.864 -1.104 -0.292 1.00 92.81 186 TRP A C 1
ATOM 1490 O O . TRP A 1 186 ? 11.206 -0.760 -1.274 1.00 92.81 186 TRP A O 1
ATOM 1500 N N . HIS A 1 187 ? 12.671 -0.289 0.369 1.00 89.81 187 HIS A N 1
ATOM 1501 C CA . HIS A 1 187 ? 12.867 1.110 0.040 1.00 89.81 187 HIS A CA 1
ATOM 1502 C C . HIS A 1 187 ? 14.197 1.315 -0.689 1.00 89.81 187 HIS A C 1
ATOM 1504 O O . HIS A 1 187 ? 15.253 0.872 -0.232 1.00 89.81 187 HIS A O 1
ATOM 1510 N N . SER A 1 188 ? 14.121 1.957 -1.859 1.00 87.00 188 SER A N 1
ATOM 1511 C CA . SER A 1 188 ? 15.267 2.228 -2.727 1.00 87.00 188 SER A CA 1
ATOM 1512 C C . SER A 1 188 ? 15.610 3.713 -2.722 1.00 87.00 188 SER A C 1
ATOM 1514 O O . SER A 1 188 ? 14.951 4.530 -3.361 1.00 87.00 188 SER A O 1
ATOM 1516 N N . HIS A 1 189 ? 16.716 4.057 -2.070 1.00 75.56 189 HIS A N 1
ATOM 1517 C CA . HIS A 1 189 ? 17.177 5.438 -1.908 1.00 75.56 189 HIS A CA 1
ATOM 1518 C C . HIS A 1 189 ? 17.725 6.103 -3.183 1.00 75.56 189 HIS A C 1
ATOM 1520 O O . HIS A 1 189 ? 18.123 7.266 -3.160 1.00 75.56 189 HIS A O 1
ATOM 1526 N N . ARG A 1 190 ? 17.731 5.406 -4.325 1.00 67.94 190 ARG A N 1
ATOM 1527 C CA . ARG A 1 190 ? 18.261 5.937 -5.595 1.00 67.94 190 ARG A CA 1
ATOM 1528 C C . ARG A 1 190 ? 17.382 7.023 -6.222 1.00 67.94 190 ARG A C 1
ATOM 1530 O O . ARG A 1 190 ? 17.755 7.612 -7.236 1.00 67.94 190 ARG A O 1
ATOM 1537 N N . SER A 1 191 ? 16.217 7.311 -5.648 1.00 56.72 191 SER A N 1
ATOM 1538 C CA . SER A 1 191 ? 15.433 8.492 -5.989 1.00 56.72 191 SER A CA 1
ATOM 1539 C C . SER A 1 191 ? 15.992 9.708 -5.248 1.00 56.72 191 SER A C 1
ATOM 1541 O O . SER A 1 191 ? 15.647 9.945 -4.097 1.00 56.72 191 SER A O 1
ATOM 1543 N N . GLY A 1 192 ? 16.831 10.512 -5.908 1.00 51.19 192 GLY A N 1
ATOM 1544 C CA . GLY A 1 192 ? 17.331 11.803 -5.399 1.00 51.19 192 GLY A CA 1
ATOM 1545 C C . GLY A 1 192 ? 16.250 12.891 -5.261 1.00 51.19 192 GLY A C 1
ATOM 1546 O O . GLY A 1 192 ? 16.474 14.047 -5.618 1.00 51.19 192 GLY A O 1
ATOM 1547 N N . VAL A 1 193 ? 15.047 12.522 -4.817 1.00 57.16 193 VAL A N 1
ATOM 1548 C CA . VAL A 1 193 ? 13.889 13.403 -4.687 1.00 57.16 193 VAL A CA 1
ATOM 1549 C C . VAL A 1 193 ? 14.073 14.277 -3.453 1.00 57.16 193 VAL A C 1
ATOM 1551 O O . VAL A 1 193 ? 14.258 13.791 -2.341 1.00 57.16 193 VAL A O 1
ATOM 1554 N N . ARG A 1 194 ? 14.009 15.595 -3.653 1.00 49.12 194 ARG A N 1
ATOM 1555 C CA . ARG A 1 194 ? 14.087 16.577 -2.569 1.00 49.12 194 ARG A CA 1
ATOM 1556 C C . ARG A 1 194 ? 12.825 16.507 -1.709 1.00 49.12 194 ARG A C 1
ATOM 1558 O O . ARG A 1 194 ? 11.707 16.613 -2.220 1.00 49.12 194 ARG A O 1
ATOM 1565 N N . HIS A 1 195 ? 13.002 16.376 -0.399 1.00 55.84 195 HIS A N 1
ATOM 1566 C CA . HIS A 1 195 ? 11.913 16.521 0.558 1.00 55.84 195 HIS A CA 1
ATOM 1567 C C . HIS A 1 195 ? 11.465 17.986 0.575 1.00 55.84 195 HIS A C 1
ATOM 1569 O O . HIS A 1 195 ? 12.240 18.878 0.912 1.00 55.84 195 HIS A O 1
ATOM 1575 N N . LEU A 1 196 ? 10.211 18.241 0.197 1.00 63.03 196 LEU A N 1
ATOM 1576 C CA . LEU A 1 196 ? 9.554 19.481 0.601 1.00 63.03 196 LEU A CA 1
ATOM 1577 C C . LEU A 1 196 ? 9.434 19.447 2.125 1.00 63.03 196 LEU A C 1
ATOM 1579 O O . LEU A 1 196 ? 9.074 18.408 2.685 1.00 63.03 196 LEU A O 1
ATOM 1583 N N . VAL A 1 197 ? 9.729 20.564 2.785 1.00 73.06 197 VAL A N 1
ATOM 1584 C CA . VAL A 1 197 ? 9.466 20.706 4.218 1.00 73.06 197 VAL A CA 1
ATOM 1585 C C . VAL A 1 197 ? 7.952 20.778 4.386 1.00 73.06 197 VAL A C 1
ATOM 1587 O O . VAL A 1 197 ? 7.325 21.780 4.057 1.00 73.06 197 VAL A O 1
ATOM 1590 N N . LEU A 1 198 ? 7.361 19.669 4.820 1.00 81.81 198 LEU A N 1
ATOM 1591 C CA . LEU A 1 198 ? 5.933 19.545 5.082 1.00 81.81 198 LEU A CA 1
ATOM 1592 C C . LEU A 1 198 ? 5.667 19.631 6.592 1.00 81.81 198 LEU A C 1
ATOM 1594 O O . LEU A 1 198 ? 6.525 19.220 7.379 1.00 81.81 198 LEU A O 1
ATOM 1598 N N . PRO A 1 199 ? 4.490 20.129 7.013 1.00 86.38 199 PRO A N 1
ATOM 1599 C CA . PRO A 1 199 ? 4.149 20.201 8.427 1.00 86.38 199 PRO A CA 1
ATOM 1600 C C . PRO A 1 199 ? 4.030 18.805 9.056 1.00 86.38 199 PRO A C 1
ATOM 1602 O O . PRO A 1 199 ? 3.657 17.834 8.395 1.00 86.38 199 PRO A O 1
ATOM 1605 N N . LEU A 1 200 ? 4.321 18.721 10.357 1.00 89.69 200 LEU A N 1
ATOM 1606 C CA . LEU A 1 200 ? 4.133 17.511 11.158 1.00 89.69 200 LEU A CA 1
ATOM 1607 C C . LEU A 1 200 ? 2.634 17.182 11.277 1.00 89.69 200 LEU A C 1
ATOM 1609 O O . LEU A 1 200 ? 1.834 18.037 11.653 1.00 89.69 200 LEU A O 1
ATOM 1613 N N . ALA A 1 201 ? 2.248 15.943 10.976 1.00 91.06 201 ALA A N 1
ATOM 1614 C CA . ALA A 1 201 ? 0.847 15.520 10.915 1.00 91.06 201 ALA A CA 1
ATOM 1615 C C . ALA A 1 201 ? 0.269 15.019 12.254 1.00 91.06 201 ALA A C 1
ATOM 1617 O O . ALA A 1 201 ? -0.931 15.151 12.518 1.00 91.06 201 ALA A O 1
ATOM 1618 N N . ASN A 1 202 ? 1.099 14.399 13.094 1.00 90.44 202 ASN A N 1
ATOM 1619 C CA . ASN A 1 202 ? 0.705 13.779 14.365 1.00 90.44 202 ASN A CA 1
ATOM 1620 C C . ASN A 1 202 ? 0.857 14.740 15.555 1.00 90.44 202 ASN A C 1
ATOM 1622 O O . ASN A 1 202 ? 1.475 14.418 16.568 1.00 90.44 202 ASN A O 1
ATOM 1626 N N . THR A 1 203 ? 0.285 15.933 15.427 1.00 90.31 203 THR A N 1
ATOM 1627 C CA . THR A 1 203 ? 0.220 16.937 16.498 1.00 90.31 203 THR A CA 1
ATOM 1628 C C . THR A 1 203 ? -0.938 16.655 17.466 1.00 90.31 203 THR A C 1
ATOM 1630 O O . THR A 1 203 ? -1.731 15.735 17.255 1.00 90.31 203 THR A O 1
ATOM 1633 N N . ASN A 1 204 ? -1.052 17.432 18.551 1.00 89.25 204 ASN A N 1
ATOM 1634 C CA . ASN A 1 204 ? -2.186 17.385 19.490 1.00 89.25 204 ASN A CA 1
ATOM 1635 C C . ASN A 1 204 ? -2.461 15.993 20.096 1.00 89.25 204 ASN A C 1
ATOM 1637 O O . ASN A 1 204 ? -3.614 15.596 20.256 1.00 89.25 204 ASN A O 1
ATOM 1641 N N . ASN A 1 205 ? -1.407 15.227 20.396 1.00 87.94 205 ASN A N 1
ATOM 1642 C CA . ASN A 1 205 ? -1.484 13.841 20.882 1.00 87.94 205 ASN A CA 1
ATOM 1643 C C . ASN A 1 205 ? -2.213 12.864 19.934 1.00 87.94 205 ASN A C 1
ATOM 1645 O O . ASN A 1 205 ? -2.594 11.768 20.341 1.00 87.94 205 ASN A O 1
ATOM 1649 N N . GLN A 1 206 ? -2.373 13.212 18.653 1.00 91.56 206 GLN A N 1
ATOM 1650 C CA . GLN A 1 206 ? -2.994 12.357 17.637 1.00 91.56 206 GLN A CA 1
ATOM 1651 C C . GLN A 1 206 ? -1.930 11.481 16.966 1.00 91.56 206 GLN A C 1
ATOM 1653 O O . GLN A 1 206 ? -1.635 11.619 15.779 1.00 91.56 206 GLN A O 1
ATOM 1658 N N . SER A 1 207 ? -1.321 10.595 17.758 1.00 93.69 207 SER A N 1
ATOM 1659 C CA . SER A 1 207 ? -0.206 9.736 17.348 1.00 93.69 207 SER A CA 1
ATOM 1660 C C . SER A 1 207 ? -0.450 8.284 17.757 1.00 93.69 207 SER A C 1
ATOM 1662 O O . SER A 1 207 ? -0.883 8.000 18.872 1.00 93.69 207 SER A O 1
ATOM 1664 N N . GLY A 1 208 ? -0.190 7.351 16.843 1.00 92.19 208 GLY A N 1
ATOM 1665 C CA . GLY A 1 208 ? -0.345 5.914 17.042 1.00 92.19 208 GLY A CA 1
ATOM 1666 C C . GLY A 1 208 ? 0.882 5.133 16.576 1.00 92.19 208 GLY A C 1
ATOM 1667 O O . GLY A 1 208 ? 1.662 5.596 15.745 1.00 92.19 208 GLY A O 1
ATOM 1668 N N . ILE A 1 209 ? 1.060 3.927 17.120 1.00 91.69 209 ILE A N 1
ATOM 1669 C CA . ILE A 1 209 ? 2.194 3.039 16.825 1.00 91.69 209 ILE A CA 1
ATOM 1670 C C . ILE A 1 209 ? 1.687 1.623 16.556 1.00 91.69 209 ILE A C 1
ATOM 1672 O O . ILE A 1 209 ? 0.865 1.102 17.311 1.00 91.69 209 ILE A O 1
ATOM 1676 N N . VAL A 1 210 ? 2.219 0.958 15.533 1.00 92.12 210 VAL A N 1
ATOM 1677 C CA . VAL A 1 210 ? 1.991 -0.468 15.283 1.00 92.12 210 VAL A CA 1
ATOM 1678 C C . VAL A 1 210 ? 3.330 -1.182 15.123 1.00 92.12 210 VAL A C 1
ATOM 1680 O O . VAL A 1 210 ? 4.148 -0.829 14.282 1.00 92.12 210 VAL A O 1
ATOM 1683 N N . ARG A 1 211 ? 3.589 -2.167 15.987 1.00 91.69 211 ARG A N 1
ATOM 1684 C CA . ARG A 1 211 ? 4.894 -2.833 16.040 1.00 91.69 211 ARG A CA 1
ATOM 1685 C C . ARG A 1 211 ? 5.018 -3.927 14.971 1.00 91.69 211 ARG A C 1
ATOM 1687 O O . ARG A 1 211 ? 4.029 -4.613 14.715 1.00 91.69 211 ARG A O 1
ATOM 1694 N N . PRO A 1 212 ? 6.230 -4.159 14.436 1.00 93.31 212 PRO A N 1
ATOM 1695 C CA . PRO A 1 212 ? 6.534 -5.281 13.552 1.00 93.31 212 PRO A CA 1
ATOM 1696 C C . PRO A 1 212 ? 6.105 -6.654 14.095 1.00 93.31 212 PRO A C 1
ATOM 1698 O O . PRO A 1 212 ? 6.608 -7.133 15.121 1.00 93.31 212 PRO A O 1
ATOM 1701 N N . SER A 1 213 ? 5.261 -7.350 13.342 1.00 92.31 213 SER A N 1
ATOM 1702 C CA . SER A 1 213 ? 4.774 -8.702 13.618 1.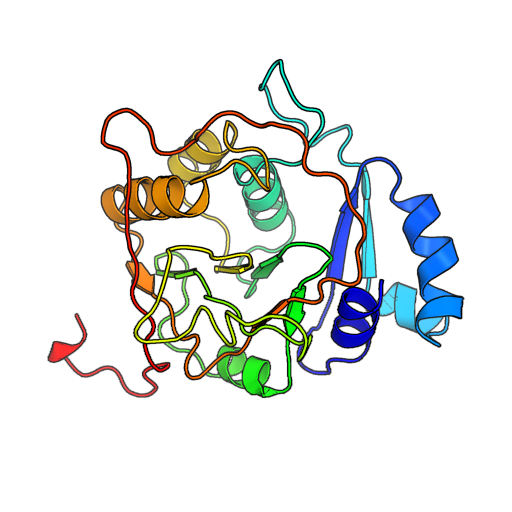00 92.31 213 SER A CA 1
ATOM 1703 C C . SER A 1 213 ? 4.950 -9.625 12.405 1.00 92.31 213 SER A C 1
ATOM 1705 O O . SER A 1 213 ? 5.360 -9.203 11.321 1.00 92.31 213 SER A O 1
ATOM 1707 N N . LYS A 1 214 ? 4.703 -10.925 12.607 1.00 92.06 214 LYS A N 1
ATOM 1708 C CA . LYS A 1 214 ? 4.515 -11.887 11.511 1.00 92.06 214 LYS A CA 1
ATOM 1709 C C . LYS A 1 214 ? 3.053 -11.854 11.066 1.00 92.06 214 LYS A C 1
ATOM 1711 O O . LYS A 1 214 ? 2.176 -11.516 11.857 1.00 92.06 214 LYS A O 1
ATOM 1716 N N . LEU A 1 215 ? 2.795 -12.249 9.824 1.00 90.25 215 LEU A N 1
ATOM 1717 C CA . LEU A 1 215 ? 1.437 -12.523 9.373 1.00 90.25 215 LEU A CA 1
ATOM 1718 C C . LEU A 1 215 ? 0.926 -13.791 10.069 1.00 90.25 215 LEU A C 1
ATOM 1720 O O . LEU A 1 215 ? 1.541 -14.853 9.950 1.00 90.25 215 LEU A O 1
ATOM 1724 N N . ILE A 1 216 ? -0.192 -13.676 10.780 1.00 80.56 216 ILE A N 1
ATOM 1725 C CA . ILE A 1 216 ? -0.848 -14.798 11.454 1.00 80.56 216 ILE A CA 1
ATOM 1726 C C . ILE A 1 216 ? -1.715 -15.520 10.419 1.00 80.56 216 ILE A C 1
ATOM 1728 O O . ILE A 1 216 ? -2.535 -14.889 9.760 1.00 80.56 216 ILE A O 1
ATOM 1732 N N . ARG A 1 217 ? -1.514 -16.830 10.239 1.00 70.56 217 ARG A N 1
ATOM 1733 C CA . ARG A 1 217 ? -2.230 -17.614 9.214 1.00 70.56 217 ARG A CA 1
ATOM 1734 C C . ARG A 1 217 ? -3.477 -18.332 9.731 1.00 70.56 217 ARG A C 1
ATOM 1736 O O . ARG A 1 217 ? -4.373 -18.559 8.934 1.00 70.56 217 ARG A O 1
ATOM 1743 N N . ASN A 1 218 ? -3.519 -18.642 11.029 1.00 65.75 218 ASN A N 1
ATOM 1744 C CA . ASN A 1 218 ? -4.633 -19.301 11.712 1.00 65.75 218 ASN A CA 1
ATOM 1745 C C . ASN A 1 218 ? -4.928 -18.520 13.003 1.00 65.75 218 ASN A C 1
ATOM 1747 O O . ASN A 1 218 ? -4.246 -18.769 13.997 1.00 65.75 218 ASN A O 1
ATOM 1751 N N . PRO A 1 219 ? -5.858 -17.551 12.971 1.00 59.09 219 PRO A N 1
ATOM 1752 C CA . PRO A 1 219 ? -6.264 -16.798 14.154 1.00 59.09 219 PRO A CA 1
ATOM 1753 C C . PRO A 1 219 ? -6.739 -17.740 15.263 1.00 59.09 219 PRO A C 1
ATOM 1755 O O . PRO A 1 219 ? -7.612 -18.573 15.005 1.00 59.09 219 PRO A O 1
ATOM 1758 N N . THR A 1 220 ? -6.220 -17.614 16.481 1.00 56.69 220 THR A N 1
ATOM 1759 C CA . THR A 1 220 ? -6.876 -18.190 17.667 1.00 56.69 220 THR A CA 1
ATOM 1760 C C . THR A 1 220 ? -7.729 -17.126 18.355 1.00 56.69 220 THR A C 1
ATOM 1762 O O . THR A 1 220 ? -7.648 -15.941 18.030 1.00 56.69 220 THR A O 1
ATOM 1765 N N . ALA A 1 221 ? -8.578 -17.533 19.303 1.00 55.41 221 ALA A N 1
ATOM 1766 C CA . ALA A 1 221 ? -9.385 -16.593 20.084 1.00 55.41 221 ALA A CA 1
ATOM 1767 C C . ALA A 1 221 ? -8.527 -15.539 20.819 1.00 55.41 221 ALA A C 1
ATOM 1769 O O . ALA A 1 221 ? -9.004 -14.435 21.047 1.00 55.41 221 ALA A O 1
ATOM 1770 N N . ASP A 1 222 ? -7.262 -15.856 21.109 1.00 52.97 222 ASP A N 1
ATOM 1771 C CA . ASP A 1 222 ? -6.308 -14.975 21.797 1.00 52.97 222 ASP A CA 1
ATOM 1772 C C . ASP A 1 222 ? -5.713 -13.876 20.894 1.00 52.97 222 ASP A C 1
ATOM 1774 O O . ASP A 1 222 ? -5.025 -12.978 21.379 1.00 52.97 222 ASP A O 1
ATOM 1778 N N . ASP A 1 223 ? -5.952 -13.939 19.578 1.00 52.59 223 ASP A N 1
ATOM 1779 C CA . ASP A 1 223 ? -5.493 -12.934 18.610 1.00 52.59 223 ASP A CA 1
ATOM 1780 C C . ASP A 1 223 ? -6.490 -11.756 18.433 1.00 52.59 223 ASP A C 1
ATOM 1782 O O . ASP A 1 223 ? -6.259 -10.875 17.589 1.00 52.59 223 ASP A O 1
ATOM 1786 N N . TYR A 1 224 ? -7.601 -11.756 19.189 1.00 50.84 224 TYR A N 1
ATOM 1787 C CA . TYR A 1 224 ? -8.681 -10.753 19.187 1.00 50.84 224 TYR A CA 1
ATOM 1788 C C . TYR A 1 224 ? -8.674 -9.892 20.453 1.00 50.84 224 TYR A C 1
ATOM 1790 O O . TYR A 1 224 ? -8.903 -8.668 20.299 1.00 50.84 224 TYR A O 1
#

Organism: NCBI:txid1246581